Protein AF-A0A2E5JJB8-F1 (afdb_monomer)

Mean predicted aligned error: 10.21 Å

Nearest PDB structures (foldseek):
  5zhu-assembly3_C  TM=3.243E-01  e=7.284E-03  Homo sapiens

Radius of gyration: 22.52 Å; Cα contacts (8 Å, |Δi|>4): 404; chains: 1; bounding box: 62×74×51 Å

Sequence (193 aa):
MKTTLIALLFSLPLFASEHSTIVKVFDGTLAKCKTAQDVIDTQLGVYRAKIVSTSVTKETVKFALKLEMLKCKRSFTGYAFVAQNSFENFTISGRDGSETKASVKEVSLKGYVDGQYKLLVNEKLRKSATQLVTFSVKKSDLLGSTPADTVRVGENRVMALDIWLSKRMRLVNTANNYDDVSNVNYGAFRIRI

Foldseek 3Di:
DDDDDDPPPPPDPPPPPPPVQQKFWLVQDGQDQFDPVSQVSQVLWIKGKDWPDWDDDPWKIKTKIKMATWGWDQDPVGIDTDQDFNQDWDWDADPVRFIKTKGWDWKWKWKAAPQDPDIFGTGTDDRGRIDIDMDMGTPVRQQHPDPVSQDDPDPDTKGKMKMWMKTWIWIDTPVVRDTDTDIRIGRIDIDID

Solvent-accessible surface area (backbone atoms only — not comparable to full-atom values): 11108 Å² total; per-residue (Å²): 137,87,83,80,83,81,80,82,78,76,78,72,79,79,75,70,78,75,76,74,77,71,28,31,25,50,85,47,48,78,56,68,40,78,50,75,64,29,35,61,78,22,67,89,34,32,39,33,77,41,82,73,47,74,48,79,57,99,58,36,37,36,40,32,34,41,38,35,26,26,27,32,40,81,54,98,91,46,45,39,74,40,81,30,52,68,50,63,62,51,72,48,76,45,97,87,70,47,58,33,42,38,40,52,76,45,41,30,44,33,25,31,28,75,100,43,99,52,81,67,40,78,45,77,57,69,91,38,28,64,48,79,48,72,53,66,41,50,48,73,68,35,50,48,96,47,81,84,60,48,53,62,66,80,92,44,72,43,28,45,39,38,31,27,45,36,34,35,30,38,40,37,21,80,92,75,77,42,77,50,78,50,76,50,61,34,25,60,48,78,46,77,88

Secondary structure (DSSP, 8-state):
-----------------------B-TTSSBP--SSHHHHHHTTT-EEEEEEEEEEE-SSEEEEEEEEEEEEEEEETTEEEEEE--TT--EEEEPTTS-EEEEEEEEEEEEEEETTEEEEEEEEEPPS-SEEEEEEEEEHHHHS-SSTTT--EETTEEPPEEEEEEEEEEEEEETTTTEEEEEEEEPPPEEEE-

pLDDT: mean 80.36, std 17.62, range [36.44, 96.44]

Structure (mmCIF, N/CA/C/O backbone):
data_AF-A0A2E5JJB8-F1
#
_entry.id   AF-A0A2E5JJB8-F1
#
loop_
_atom_site.group_PDB
_atom_site.id
_atom_site.type_symbol
_atom_site.label_atom_id
_atom_site.label_alt_id
_atom_site.label_comp_id
_atom_site.label_asym_id
_atom_site.label_entity_id
_atom_site.label_seq_id
_atom_site.pdbx_PDB_ins_code
_atom_site.Cartn_x
_atom_site.Cartn_y
_atom_site.Cartn_z
_atom_site.occupancy
_atom_site.B_iso_or_equiv
_atom_site.auth_seq_id
_atom_site.auth_comp_id
_atom_site.auth_asym_id
_atom_site.auth_atom_id
_atom_site.pdbx_PDB_model_num
ATOM 1 N N . MET A 1 1 ? -40.642 -59.508 -13.797 1.00 41.69 1 MET A N 1
ATOM 2 C CA . MET A 1 1 ? -40.482 -58.133 -14.323 1.00 41.69 1 MET A CA 1
ATOM 3 C C . MET A 1 1 ? -39.446 -57.430 -13.460 1.00 41.69 1 MET A C 1
ATOM 5 O O . MET A 1 1 ? -39.628 -57.388 -12.253 1.00 41.69 1 MET A O 1
ATOM 9 N N . LYS A 1 2 ? -38.312 -57.025 -14.045 1.00 38.06 2 LYS A N 1
ATOM 10 C CA . LYS A 1 2 ? -37.183 -56.395 -13.341 1.00 38.06 2 LYS A CA 1
ATOM 11 C C . LYS A 1 2 ? -37.394 -54.880 -13.333 1.00 38.06 2 LYS A C 1
ATOM 13 O O . LYS A 1 2 ? -37.433 -54.277 -14.400 1.00 38.06 2 LYS A O 1
ATOM 18 N N . THR A 1 3 ? -37.552 -54.287 -12.157 1.00 46.41 3 THR A N 1
ATOM 19 C CA . THR A 1 3 ? -37.636 -52.835 -11.966 1.00 46.41 3 THR A CA 1
ATOM 20 C C . THR A 1 3 ? -36.221 -52.275 -11.858 1.00 46.41 3 THR A C 1
ATOM 22 O O . THR A 1 3 ? -35.528 -52.486 -10.866 1.00 46.41 3 THR A O 1
ATOM 25 N N . THR A 1 4 ? -35.766 -51.611 -12.916 1.00 50.44 4 THR A N 1
ATOM 26 C CA . THR A 1 4 ? -34.457 -50.956 -12.982 1.00 50.44 4 THR A CA 1
ATOM 27 C C . THR A 1 4 ? -34.513 -49.642 -12.203 1.00 50.44 4 THR A C 1
ATOM 29 O O . THR A 1 4 ? -35.253 -48.730 -12.564 1.00 50.44 4 THR A O 1
ATOM 32 N N . LEU A 1 5 ? -33.741 -49.554 -11.120 1.00 50.31 5 LEU A N 1
ATOM 33 C CA . LEU A 1 5 ? -33.578 -48.353 -10.306 1.00 50.31 5 LEU A CA 1
ATOM 34 C C . LEU A 1 5 ? -32.619 -47.391 -11.034 1.00 50.31 5 LEU A C 1
ATOM 36 O O . LEU A 1 5 ? -31.416 -47.635 -11.091 1.00 50.31 5 LEU A O 1
ATOM 40 N N . ILE A 1 6 ? -33.148 -46.320 -11.629 1.00 53.53 6 ILE A N 1
ATOM 41 C CA . ILE A 1 6 ? -32.342 -45.251 -12.234 1.00 53.53 6 ILE A CA 1
ATOM 42 C C . ILE A 1 6 ? -31.904 -44.310 -11.108 1.00 53.53 6 ILE A C 1
ATOM 44 O O . ILE A 1 6 ? -32.686 -43.499 -10.616 1.00 53.53 6 ILE A O 1
ATOM 48 N N . ALA A 1 7 ? -30.647 -44.431 -10.688 1.00 50.44 7 ALA A N 1
ATOM 49 C CA . ALA A 1 7 ? -30.001 -43.459 -9.820 1.00 50.44 7 ALA A CA 1
ATOM 50 C C . ALA A 1 7 ? -29.663 -42.201 -10.640 1.00 50.44 7 ALA A C 1
ATOM 52 O O . ALA A 1 7 ? -28.695 -42.187 -11.401 1.00 50.44 7 ALA A O 1
ATOM 53 N N . LEU A 1 8 ? -30.469 -41.143 -10.496 1.00 45.66 8 LEU A N 1
ATOM 54 C CA . LEU A 1 8 ? -30.103 -39.800 -10.946 1.00 45.66 8 LEU A CA 1
ATOM 55 C C . LEU A 1 8 ? -28.951 -39.284 -10.069 1.00 45.66 8 LEU A C 1
ATOM 57 O O . LEU A 1 8 ? -29.159 -38.732 -8.989 1.00 45.66 8 LEU A O 1
ATOM 61 N N . LEU A 1 9 ? -27.723 -39.462 -10.551 1.00 45.28 9 LEU A N 1
ATOM 62 C CA . LEU A 1 9 ? -26.554 -38.711 -10.104 1.00 45.28 9 LEU A CA 1
ATOM 63 C C . LEU A 1 9 ? -26.728 -37.252 -10.543 1.00 45.28 9 LEU A C 1
ATOM 65 O O . LEU A 1 9 ? -26.303 -36.852 -11.624 1.00 45.28 9 LEU A O 1
ATOM 69 N N . PHE A 1 10 ? -27.375 -36.452 -9.696 1.00 47.81 10 PHE A N 1
ATOM 70 C CA . PHE A 1 10 ? -27.273 -35.000 -9.770 1.00 47.81 10 PHE A CA 1
ATOM 71 C C . PHE A 1 10 ? -25.823 -34.617 -9.463 1.00 47.81 10 PHE A C 1
ATOM 73 O O . PHE A 1 10 ? -25.398 -34.558 -8.309 1.00 47.81 10 PHE A O 1
ATOM 80 N N . SER A 1 11 ? -25.050 -34.375 -10.519 1.00 42.22 11 SER A N 1
ATOM 81 C CA . SER A 1 11 ? -23.772 -33.682 -10.448 1.00 42.22 11 SER A CA 1
ATOM 82 C C . SER A 1 11 ? -24.026 -32.268 -9.931 1.00 42.22 11 SER A C 1
ATOM 84 O O . SER A 1 11 ? -24.384 -31.371 -10.695 1.00 42.22 11 SER A O 1
ATOM 86 N N . LEU A 1 12 ? -23.882 -32.073 -8.621 1.00 42.34 12 LEU A N 1
ATOM 87 C CA . LEU A 1 12 ? -23.770 -30.741 -8.042 1.00 42.34 12 LEU A CA 1
ATOM 88 C C . LEU A 1 12 ? -22.554 -30.066 -8.692 1.00 42.34 12 LEU A C 1
ATOM 90 O O . LEU A 1 12 ? -21.445 -30.598 -8.567 1.00 42.34 12 LEU A O 1
ATOM 94 N N . PRO A 1 13 ? -22.703 -28.917 -9.376 1.00 44.25 13 PRO A N 1
ATOM 95 C CA . PRO A 1 13 ? -21.545 -28.100 -9.663 1.00 44.25 13 PRO A CA 1
ATOM 96 C C . PRO A 1 13 ? -20.987 -27.660 -8.310 1.00 44.25 13 PRO A C 1
ATOM 98 O O . PRO A 1 13 ? -21.618 -26.912 -7.562 1.00 44.25 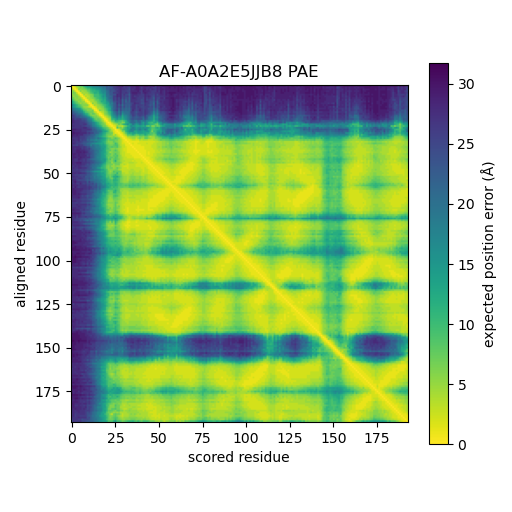13 PRO A O 1
ATOM 101 N N . LEU A 1 14 ? -19.802 -28.175 -7.984 1.00 42.53 14 LEU A N 1
ATOM 102 C CA . LEU A 1 14 ? -18.907 -27.574 -7.012 1.00 42.53 14 LEU A CA 1
ATOM 103 C C . LEU A 1 14 ? -18.666 -26.139 -7.484 1.00 42.53 14 LEU A C 1
ATOM 105 O O . LEU A 1 14 ? -17.762 -25.878 -8.276 1.00 42.53 14 LEU A O 1
ATOM 109 N N . PHE A 1 15 ? -19.487 -25.202 -7.016 1.00 40.34 15 PHE A N 1
ATOM 110 C CA . PHE A 1 15 ? -19.097 -23.807 -6.964 1.00 40.34 15 PHE A CA 1
ATOM 111 C C . PHE A 1 15 ? -17.941 -23.756 -5.973 1.00 40.34 15 PHE A C 1
ATOM 113 O O . PHE A 1 15 ? -18.126 -23.592 -4.767 1.00 40.34 15 PHE A O 1
ATOM 120 N N . ALA A 1 16 ? -16.734 -23.988 -6.489 1.00 37.44 16 ALA A N 1
ATOM 121 C CA . ALA A 1 16 ? -15.525 -23.560 -5.833 1.00 37.44 16 ALA A CA 1
ATOM 122 C C . ALA A 1 16 ? -15.756 -22.086 -5.516 1.00 37.44 16 ALA A C 1
ATOM 124 O O . ALA A 1 16 ? -15.882 -21.260 -6.418 1.00 37.44 16 ALA A O 1
ATOM 125 N N . SER A 1 17 ? -15.916 -21.791 -4.229 1.00 36.44 17 SER A N 1
ATOM 126 C CA . SER A 1 17 ? -15.855 -20.439 -3.711 1.00 36.44 17 SER A CA 1
ATOM 127 C C . SER A 1 17 ? -14.514 -19.887 -4.171 1.00 36.44 17 SER A C 1
ATOM 129 O O . SER A 1 17 ? -13.486 -20.146 -3.539 1.00 36.44 17 SER A O 1
ATOM 131 N N . GLU A 1 18 ? -14.506 -19.171 -5.296 1.00 39.47 18 GLU A N 1
ATOM 132 C CA . GLU A 1 18 ? -13.431 -18.265 -5.646 1.00 39.47 18 GLU A CA 1
ATOM 133 C C . GLU A 1 18 ? -13.394 -17.254 -4.505 1.00 39.47 18 GLU A C 1
ATOM 135 O O . GLU A 1 18 ? -14.062 -16.221 -4.511 1.00 39.47 18 GLU A O 1
ATOM 140 N N . HIS A 1 19 ? -12.616 -17.579 -3.473 1.00 37.16 19 HIS A N 1
ATOM 141 C CA . HIS A 1 19 ? -12.010 -16.596 -2.608 1.00 37.16 19 HIS A CA 1
ATOM 142 C C . HIS A 1 19 ? -11.188 -15.722 -3.543 1.00 37.16 19 HIS A C 1
ATOM 144 O O . HIS A 1 19 ? -10.001 -15.973 -3.746 1.00 37.16 19 HIS A O 1
ATOM 150 N N . SER A 1 20 ? -11.835 -14.740 -4.175 1.00 39.50 20 SER A N 1
ATOM 151 C CA . SER A 1 20 ? -11.166 -13.747 -4.984 1.00 39.50 20 SER A CA 1
ATOM 152 C C . SER A 1 20 ? -10.201 -13.072 -4.024 1.00 39.50 20 SER A C 1
ATOM 154 O O . SER A 1 20 ? -10.588 -12.279 -3.163 1.00 39.50 20 SER A O 1
ATOM 156 N N . THR A 1 21 ? -8.945 -13.492 -4.072 1.00 49.66 21 THR A N 1
ATOM 157 C CA . THR A 1 21 ? -7.851 -12.895 -3.331 1.00 49.66 21 THR A CA 1
ATOM 158 C C . THR A 1 21 ? -7.659 -11.511 -3.919 1.00 49.66 21 THR A C 1
ATOM 160 O O . THR A 1 21 ? -6.865 -11.338 -4.837 1.00 49.66 21 THR A O 1
ATOM 163 N N . ILE A 1 22 ? -8.451 -10.551 -3.442 1.00 56.19 22 ILE A N 1
ATOM 164 C CA . ILE A 1 22 ? -8.411 -9.147 -3.835 1.00 56.19 22 ILE A CA 1
ATOM 165 C C . ILE A 1 22 ? -6.985 -8.655 -3.575 1.00 56.19 22 ILE A C 1
ATOM 167 O O . ILE A 1 22 ? -6.549 -8.519 -2.431 1.00 56.19 22 ILE A O 1
ATOM 171 N N . VAL A 1 23 ? -6.242 -8.438 -4.653 1.00 58.94 23 VAL A N 1
ATOM 172 C CA . VAL A 1 23 ? -4.955 -7.746 -4.657 1.00 58.94 23 VAL A CA 1
ATOM 173 C C . VAL A 1 23 ? -5.247 -6.370 -5.238 1.00 58.94 23 VAL A C 1
ATOM 175 O O . VAL A 1 23 ? -5.879 -6.292 -6.289 1.00 58.94 23 VAL A O 1
ATOM 178 N N . LYS A 1 24 ? -4.858 -5.290 -4.557 1.00 62.47 24 LYS A N 1
ATOM 179 C CA . LYS A 1 24 ? -5.075 -3.927 -5.062 1.00 62.47 24 LYS A CA 1
ATOM 180 C C . LYS A 1 24 ? -3.794 -3.365 -5.665 1.00 62.47 24 LYS A C 1
ATOM 182 O O . LYS A 1 24 ? -2.705 -3.554 -5.113 1.00 62.47 24 LYS A O 1
ATOM 187 N N . VAL A 1 25 ? -3.942 -2.687 -6.800 1.00 58.47 25 VAL A N 1
ATOM 188 C CA . VAL A 1 25 ? -2.891 -1.881 -7.439 1.00 58.47 25 VAL A CA 1
ATOM 189 C C . VAL A 1 25 ? -2.795 -0.496 -6.795 1.00 58.47 25 VAL A C 1
ATOM 191 O O . VAL A 1 25 ? -3.572 -0.125 -5.909 1.00 58.47 25 VAL A O 1
ATOM 194 N N . PHE A 1 26 ? -1.791 0.260 -7.236 1.00 49.81 26 PHE A N 1
ATOM 195 C CA . PHE A 1 26 ? -1.523 1.629 -6.821 1.00 49.81 26 PHE A CA 1
ATOM 196 C C . PHE A 1 26 ? -2.754 2.560 -6.917 1.00 49.81 26 PHE A C 1
ATOM 198 O O . PHE A 1 26 ? -2.937 3.409 -6.057 1.00 49.81 26 PHE A O 1
ATOM 205 N N . ASP A 1 27 ? -3.642 2.353 -7.890 1.00 45.91 27 ASP A N 1
ATOM 206 C CA . ASP A 1 27 ? -4.784 3.235 -8.174 1.00 45.91 27 ASP A CA 1
ATOM 207 C C . ASP A 1 27 ? -6.100 2.880 -7.440 1.00 45.91 27 ASP A C 1
ATOM 209 O O . ASP A 1 27 ? -7.113 3.545 -7.644 1.00 45.91 27 ASP A O 1
ATOM 213 N N . GLY A 1 28 ? -6.130 1.842 -6.590 1.00 52.19 28 GLY A N 1
ATOM 214 C CA . GLY A 1 28 ? -7.375 1.406 -5.926 1.00 52.19 28 GLY A CA 1
ATOM 215 C C . GLY A 1 28 ? -8.107 0.252 -6.595 1.00 52.19 28 GLY A C 1
ATOM 216 O O . GLY A 1 28 ? -8.932 -0.389 -5.930 1.00 52.19 28 GLY A O 1
ATOM 217 N N . THR A 1 29 ? -7.792 -0.051 -7.854 1.00 64.06 29 THR A N 1
ATOM 218 C CA . THR A 1 29 ? -8.452 -1.102 -8.631 1.00 64.06 29 THR A CA 1
ATOM 219 C C . THR A 1 29 ? -7.907 -2.497 -8.304 1.00 64.06 29 THR A C 1
ATOM 221 O O . THR A 1 29 ? -6.917 -2.671 -7.582 1.00 64.06 29 THR A O 1
ATOM 224 N N . LEU A 1 30 ? -8.612 -3.529 -8.774 1.00 76.00 30 LEU A N 1
ATOM 225 C CA . LEU A 1 30 ? -8.183 -4.917 -8.626 1.00 76.00 30 LEU A CA 1
ATOM 226 C C . LEU A 1 30 ? -7.011 -5.200 -9.567 1.00 76.00 30 LEU A C 1
ATOM 228 O O . LEU A 1 30 ? -7.148 -5.112 -10.786 1.00 76.00 30 LEU A O 1
ATOM 232 N N . ALA A 1 31 ? -5.882 -5.608 -8.996 1.00 77.38 31 ALA A N 1
ATOM 233 C CA . ALA A 1 31 ? -4.710 -6.025 -9.741 1.00 77.38 31 ALA A CA 1
ATOM 234 C C . ALA A 1 31 ? -4.995 -7.323 -10.509 1.00 77.38 31 ALA A C 1
ATOM 236 O O . ALA A 1 31 ? -5.455 -8.315 -9.932 1.00 77.38 31 ALA A O 1
ATOM 237 N N . LYS A 1 32 ? -4.655 -7.344 -11.798 1.00 85.88 32 LYS A N 1
ATOM 238 C CA . LYS A 1 32 ? -4.615 -8.557 -12.623 1.00 85.88 32 LYS A CA 1
ATOM 239 C C . LYS A 1 32 ? -3.160 -8.942 -12.886 1.00 85.88 32 LYS A C 1
ATOM 241 O O . LYS A 1 32 ? -2.252 -8.135 -12.734 1.00 85.88 32 LYS A O 1
ATOM 246 N N . CYS A 1 33 ? -2.941 -10.207 -13.225 1.00 90.31 33 CYS A N 1
ATOM 247 C CA . CYS A 1 33 ? -1.643 -10.707 -13.665 1.00 90.31 33 CYS A CA 1
ATOM 248 C C . CYS A 1 33 ? -1.871 -11.822 -14.683 1.00 90.31 33 CYS A C 1
ATOM 250 O O . CYS A 1 33 ? -1.860 -13.004 -14.349 1.00 90.31 33 CYS A O 1
ATOM 252 N N . LYS A 1 34 ? -2.210 -11.424 -15.909 1.00 92.19 34 LYS A N 1
ATOM 253 C CA . LYS A 1 34 ? -2.596 -12.316 -17.010 1.00 92.19 34 LYS A CA 1
ATOM 254 C C . LYS A 1 34 ? -1.844 -12.021 -18.309 1.00 92.19 34 LYS A C 1
ATOM 256 O O . LYS A 1 34 ? -1.841 -12.865 -19.197 1.00 92.19 34 LYS A O 1
ATOM 261 N N . THR A 1 35 ? -1.235 -10.846 -18.435 1.00 92.19 35 THR A N 1
ATOM 262 C CA . THR A 1 35 ? -0.634 -10.341 -19.672 1.00 92.19 35 THR A CA 1
ATOM 263 C C . THR A 1 35 ? 0.754 -9.749 -19.428 1.00 92.19 35 THR A C 1
ATOM 265 O O . THR A 1 35 ? 1.139 -9.457 -18.297 1.00 92.19 35 THR A O 1
ATOM 268 N N . ALA A 1 36 ? 1.513 -9.529 -20.507 1.00 90.38 36 ALA A N 1
ATOM 269 C CA . ALA A 1 36 ? 2.781 -8.802 -20.436 1.00 90.38 36 ALA A CA 1
ATOM 270 C C . ALA A 1 36 ? 2.597 -7.358 -19.940 1.00 90.38 36 ALA A C 1
ATOM 272 O O . ALA A 1 36 ? 3.459 -6.855 -19.225 1.00 90.38 36 ALA A O 1
ATOM 273 N N . GLN A 1 37 ? 1.464 -6.730 -20.265 1.00 89.19 37 GLN A N 1
ATOM 274 C CA . GLN A 1 37 ? 1.144 -5.383 -19.801 1.00 89.19 37 GLN A CA 1
ATOM 275 C C . GLN A 1 37 ? 0.999 -5.343 -18.274 1.00 89.19 37 GLN A C 1
ATOM 277 O O . GLN A 1 37 ? 1.572 -4.466 -17.639 1.00 89.19 37 GLN A O 1
ATOM 282 N N . ASP A 1 38 ? 0.376 -6.359 -17.664 1.00 88.31 38 ASP A N 1
ATOM 283 C CA . ASP A 1 38 ? 0.252 -6.441 -16.200 1.00 88.31 38 ASP A CA 1
ATOM 284 C C . ASP A 1 38 ? 1.621 -6.506 -15.491 1.00 88.31 38 ASP A C 1
ATOM 286 O O . ASP A 1 38 ? 1.771 -6.048 -14.358 1.00 88.31 38 ASP A O 1
ATOM 290 N N . VAL A 1 39 ? 2.651 -7.068 -16.137 1.00 88.81 39 VAL A N 1
ATOM 291 C CA . VAL A 1 39 ? 4.025 -7.075 -15.599 1.00 88.81 39 VAL A CA 1
ATOM 292 C C . VAL A 1 39 ? 4.599 -5.658 -15.542 1.00 88.81 39 VAL A C 1
ATOM 294 O O . VAL A 1 39 ? 5.310 -5.330 -14.594 1.00 88.81 39 VAL A O 1
ATOM 297 N N . ILE A 1 40 ? 4.277 -4.821 -16.530 1.00 86.00 40 ILE A N 1
ATOM 298 C CA . ILE A 1 40 ? 4.711 -3.421 -16.601 1.00 86.00 40 ILE A CA 1
ATOM 299 C C . ILE A 1 40 ? 3.915 -2.579 -15.597 1.00 86.00 40 ILE A C 1
ATOM 301 O O . ILE A 1 40 ? 4.505 -1.896 -14.762 1.00 86.00 40 ILE A O 1
ATOM 305 N N . ASP A 1 41 ? 2.588 -2.698 -15.603 1.00 84.00 41 ASP A N 1
ATOM 306 C CA . ASP A 1 41 ? 1.692 -1.897 -14.757 1.00 84.00 41 ASP A CA 1
ATOM 307 C C . ASP A 1 41 ? 1.905 -2.162 -13.258 1.00 84.00 41 ASP A C 1
ATOM 309 O O . ASP A 1 41 ? 1.658 -1.303 -12.411 1.00 84.00 41 ASP A O 1
ATOM 313 N N . THR A 1 42 ? 2.413 -3.347 -12.911 1.00 85.06 42 THR A N 1
ATOM 314 C CA . THR A 1 42 ? 2.699 -3.743 -11.526 1.00 85.06 42 THR A CA 1
ATOM 315 C C . THR A 1 42 ? 4.181 -3.662 -11.152 1.00 85.06 42 THR A C 1
ATOM 317 O O . THR A 1 42 ? 4.578 -4.230 -10.135 1.00 85.06 42 THR A O 1
ATOM 320 N N . GLN A 1 43 ? 5.013 -2.933 -11.909 1.00 83.75 43 GLN A N 1
ATOM 321 C CA . GLN A 1 43 ? 6.443 -2.749 -11.593 1.00 83.75 43 GLN A CA 1
ATOM 322 C C . GLN A 1 43 ? 6.687 -2.131 -10.211 1.00 83.75 43 GLN A C 1
ATOM 324 O O . GLN A 1 43 ? 7.643 -2.497 -9.527 1.00 83.75 43 GLN A O 1
ATOM 329 N N . LEU A 1 44 ? 5.788 -1.250 -9.760 1.00 82.62 44 LEU A N 1
ATOM 330 C CA . LEU A 1 44 ? 5.823 -0.679 -8.407 1.00 82.62 44 LEU A CA 1
ATOM 331 C C . LEU A 1 44 ? 5.468 -1.708 -7.319 1.00 82.62 44 LEU A C 1
ATOM 333 O O . LEU A 1 44 ? 5.564 -1.427 -6.120 1.00 82.62 44 LEU A O 1
ATOM 337 N N . GLY A 1 45 ? 5.064 -2.907 -7.717 1.00 87.88 45 GLY A N 1
ATOM 338 C CA . GLY A 1 45 ? 4.426 -3.903 -6.884 1.00 87.88 45 GLY A CA 1
ATOM 339 C C . GLY A 1 45 ? 2.940 -3.614 -6.699 1.00 87.88 45 GLY A C 1
ATOM 340 O O . GLY A 1 45 ? 2.415 -2.557 -7.043 1.00 87.88 45 GLY A O 1
ATOM 341 N N . VAL A 1 46 ? 2.266 -4.582 -6.111 1.00 89.75 46 VAL A N 1
ATOM 342 C CA . VAL A 1 46 ? 0.881 -4.535 -5.648 1.00 89.75 46 VAL A CA 1
ATOM 343 C C . VAL A 1 46 ? 0.842 -5.141 -4.256 1.00 89.75 46 VAL A C 1
ATOM 345 O O . VAL A 1 46 ? 1.825 -5.741 -3.809 1.00 89.75 46 VAL A O 1
ATOM 348 N N . TYR A 1 47 ? -0.269 -4.990 -3.546 1.00 90.06 47 TYR A N 1
ATOM 349 C CA . TYR A 1 47 ? -0.350 -5.553 -2.208 1.00 90.06 47 TYR A CA 1
ATOM 350 C C . TYR A 1 47 ? -1.697 -6.181 -1.897 1.00 90.06 47 TYR A C 1
ATOM 352 O O . TYR A 1 47 ? -2.746 -5.845 -2.455 1.00 90.06 47 TYR A O 1
ATOM 360 N N . ARG A 1 48 ? -1.629 -7.131 -0.974 1.00 88.06 48 ARG A N 1
ATOM 361 C CA . ARG A 1 48 ? -2.757 -7.813 -0.368 1.00 88.06 48 ARG A CA 1
ATOM 362 C C . ARG A 1 48 ? -2.741 -7.518 1.124 1.00 88.06 48 ARG A C 1
ATOM 364 O O . ARG A 1 48 ? -1.703 -7.639 1.774 1.00 88.06 48 ARG A O 1
ATOM 371 N N . ALA A 1 49 ? -3.902 -7.171 1.660 1.00 88.19 49 ALA A N 1
ATOM 372 C CA . ALA A 1 49 ? -4.119 -7.021 3.088 1.00 88.19 49 ALA A CA 1
ATOM 373 C C . ALA A 1 49 ? -5.184 -8.021 3.541 1.00 88.19 49 ALA A C 1
ATOM 375 O O . ALA A 1 49 ? -6.251 -8.121 2.936 1.00 88.19 49 ALA A O 1
ATOM 376 N N . LYS A 1 50 ? -4.897 -8.772 4.604 1.00 86.69 50 LYS A N 1
ATOM 377 C CA . LYS A 1 50 ? -5.846 -9.687 5.241 1.00 86.69 50 LYS A CA 1
ATOM 378 C C . LYS A 1 50 ? -5.912 -9.387 6.730 1.00 86.69 50 LYS A C 1
ATOM 380 O O . LYS A 1 50 ? -4.886 -9.417 7.406 1.00 86.69 50 LYS A O 1
ATOM 385 N N . ILE A 1 51 ? -7.115 -9.148 7.243 1.00 87.44 51 ILE A N 1
ATOM 386 C CA . ILE A 1 51 ? -7.344 -9.072 8.687 1.00 87.44 51 ILE A CA 1
ATOM 387 C C . ILE A 1 51 ? -7.116 -10.468 9.267 1.00 87.44 51 ILE A C 1
ATOM 389 O O . ILE A 1 51 ? -7.737 -11.439 8.839 1.00 87.44 51 ILE A O 1
ATOM 393 N N . VAL A 1 52 ? -6.177 -10.566 10.201 1.00 89.56 52 VAL A N 1
ATOM 394 C CA . VAL A 1 52 ? -5.898 -11.781 10.971 1.00 89.56 52 VAL A CA 1
ATOM 395 C C . VAL A 1 52 ? -6.773 -11.799 12.212 1.00 89.56 52 VAL A C 1
ATOM 397 O O . VAL A 1 52 ? -7.384 -12.818 12.515 1.00 89.56 52 VAL A O 1
ATOM 400 N N . SER A 1 53 ? -6.857 -10.669 12.910 1.00 87.50 53 SER A N 1
ATOM 401 C CA . SER A 1 53 ? -7.737 -10.513 14.060 1.00 87.50 53 SER A CA 1
ATOM 402 C C . SER A 1 53 ? -8.125 -9.057 14.281 1.00 87.50 53 SER A C 1
ATOM 404 O O . SER A 1 53 ? -7.404 -8.127 13.904 1.00 87.50 53 SER A O 1
ATOM 406 N N . THR A 1 54 ? -9.269 -8.895 14.938 1.00 88.88 54 THR A N 1
ATOM 407 C CA . THR A 1 54 ? -9.761 -7.630 15.474 1.00 88.88 54 THR A CA 1
ATOM 408 C C . THR A 1 54 ? -10.164 -7.878 16.921 1.00 88.88 54 THR A C 1
ATOM 410 O O . THR A 1 54 ? -10.842 -8.861 17.213 1.00 88.88 54 THR A O 1
ATOM 413 N N . SER A 1 55 ? -9.743 -7.010 17.835 1.00 90.94 55 SER A N 1
ATOM 414 C CA . SER A 1 55 ? -10.147 -7.060 19.241 1.00 90.94 55 SER A CA 1
ATOM 415 C C . SER A 1 55 ? -10.680 -5.700 19.661 1.00 90.94 55 SER A C 1
ATOM 417 O O . SER A 1 55 ? -10.038 -4.676 19.433 1.00 90.94 55 SER A O 1
ATOM 419 N N . VAL A 1 56 ? -11.867 -5.689 20.260 1.00 89.25 56 VAL A N 1
ATOM 420 C CA . VAL A 1 56 ? -12.543 -4.470 20.702 1.00 89.25 56 VAL A CA 1
ATOM 421 C C . VAL A 1 56 ? -12.521 -4.426 22.224 1.00 89.25 56 VAL A C 1
ATOM 423 O O . VAL A 1 56 ? -12.950 -5.360 22.893 1.00 89.25 56 VAL A O 1
ATOM 426 N N . THR A 1 57 ? -12.027 -3.319 22.766 1.00 90.75 57 THR A N 1
ATOM 427 C CA . THR A 1 57 ? -12.121 -2.972 24.189 1.00 90.75 57 THR A CA 1
ATOM 428 C C . THR A 1 57 ? -13.097 -1.807 24.366 1.00 90.75 57 THR A C 1
ATOM 430 O O . THR A 1 57 ? -13.660 -1.306 23.389 1.00 90.75 57 THR A O 1
ATOM 433 N N . LYS A 1 58 ? -13.296 -1.334 25.604 1.00 88.25 58 LYS A N 1
ATOM 434 C CA . LYS A 1 58 ? -14.171 -0.181 25.877 1.00 88.25 58 LYS A CA 1
ATOM 435 C C . LYS A 1 58 ? -13.763 1.068 25.080 1.00 88.25 58 LYS A C 1
ATOM 437 O O . LYS A 1 58 ? -14.633 1.780 24.587 1.00 88.25 58 LYS A O 1
ATOM 442 N N . GLU A 1 59 ? -12.460 1.302 24.922 1.00 92.06 59 GLU A N 1
ATOM 443 C CA . GLU A 1 59 ? -11.923 2.548 24.352 1.00 92.06 59 GLU A CA 1
ATOM 444 C C . GLU A 1 59 ? -11.209 2.370 23.012 1.00 92.06 59 GLU A C 1
ATOM 446 O O . GLU A 1 59 ? -11.123 3.317 22.231 1.00 92.06 59 GLU A O 1
ATOM 451 N N . THR A 1 60 ? -10.690 1.176 22.724 1.00 93.00 60 THR A N 1
ATOM 452 C CA . THR A 1 60 ? -9.821 0.946 21.562 1.00 93.00 60 THR A CA 1
ATOM 453 C C . THR A 1 60 ? -10.251 -0.260 20.748 1.00 93.00 60 THR A C 1
ATOM 455 O O . THR A 1 60 ? -10.750 -1.250 21.289 1.00 93.00 60 THR A O 1
ATOM 458 N N . VAL A 1 61 ? -9.998 -0.181 19.446 1.00 91.12 61 VAL A N 1
ATOM 459 C CA . VAL A 1 61 ? -10.057 -1.309 18.521 1.00 91.12 61 VAL A CA 1
ATOM 460 C C . VAL A 1 61 ? -8.629 -1.631 18.096 1.00 91.12 61 VAL A C 1
ATOM 462 O O . VAL A 1 61 ? -7.911 -0.763 17.595 1.00 91.12 61 VAL A O 1
ATOM 465 N N . LYS A 1 62 ? -8.202 -2.870 18.332 1.00 94.00 62 LYS A N 1
ATOM 466 C CA . LYS A 1 62 ? -6.894 -3.396 17.939 1.00 94.00 62 LYS A CA 1
ATOM 467 C C . LYS A 1 62 ? -7.045 -4.243 16.687 1.00 94.00 62 LYS A C 1
ATOM 469 O O . LYS A 1 62 ? -7.926 -5.100 16.633 1.00 94.00 62 LYS A O 1
ATOM 474 N N . PHE A 1 63 ? -6.147 -4.049 15.732 1.00 91.69 63 PHE A N 1
ATOM 475 C CA . PHE A 1 63 ? -6.098 -4.803 14.487 1.00 91.69 63 PHE A CA 1
ATOM 476 C C . PHE A 1 63 ? -4.780 -5.549 14.372 1.00 91.69 63 PHE A C 1
ATOM 478 O O . PHE A 1 63 ? -3.726 -5.018 14.724 1.00 91.69 63 PHE A O 1
ATOM 485 N N . ALA A 1 64 ? -4.841 -6.752 13.813 1.00 93.38 64 ALA A N 1
ATOM 486 C CA . ALA A 1 64 ? -3.689 -7.462 13.289 1.00 93.38 64 ALA A CA 1
ATOM 487 C C . ALA A 1 64 ? -3.924 -7.733 11.801 1.00 93.38 64 ALA A C 1
ATOM 489 O O . ALA A 1 64 ? -4.855 -8.449 11.429 1.00 93.38 64 ALA A O 1
ATOM 490 N N . LEU A 1 65 ? -3.090 -7.154 10.941 1.00 92.06 65 LEU A N 1
ATOM 491 C CA . LEU A 1 65 ? -3.172 -7.280 9.492 1.00 92.06 65 LEU A CA 1
ATOM 492 C C . LEU A 1 65 ? -1.970 -8.037 8.952 1.00 92.06 65 LEU A C 1
ATOM 494 O O . LEU A 1 65 ? -0.826 -7.644 9.167 1.00 92.06 65 LEU A O 1
ATOM 498 N N . LYS A 1 66 ? -2.221 -9.091 8.181 1.00 92.06 66 LYS A N 1
ATOM 499 C CA . LYS A 1 66 ? -1.204 -9.699 7.331 1.00 92.06 66 LYS A CA 1
ATOM 500 C C . LYS A 1 66 ? -1.140 -8.913 6.028 1.00 92.06 66 LYS A C 1
ATOM 502 O O . LYS A 1 66 ? -2.110 -8.891 5.270 1.00 92.06 66 LYS A O 1
ATOM 507 N N . LEU A 1 67 ? 0.003 -8.291 5.779 1.00 93.12 67 LEU A N 1
ATOM 508 C CA . LEU A 1 67 ? 0.323 -7.604 4.537 1.00 93.12 67 LEU A CA 1
ATOM 509 C C . LEU A 1 67 ? 1.261 -8.464 3.698 1.00 93.12 67 LEU A C 1
ATOM 511 O O . LEU A 1 67 ? 2.229 -9.025 4.214 1.00 93.12 67 LEU A O 1
ATOM 515 N N . GLU A 1 68 ? 0.985 -8.534 2.404 1.00 92.62 68 GLU A N 1
ATOM 516 C CA . GLU A 1 68 ? 1.791 -9.247 1.421 1.00 92.62 68 GLU A CA 1
ATOM 517 C C . GLU A 1 68 ? 2.013 -8.345 0.203 1.00 92.62 68 GLU A C 1
ATOM 519 O O . GLU A 1 68 ? 1.058 -7.898 -0.432 1.00 92.62 68 GLU A O 1
ATOM 524 N N . MET A 1 69 ? 3.277 -8.062 -0.100 1.00 92.31 69 MET A N 1
ATOM 525 C CA . MET A 1 69 ? 3.718 -7.347 -1.290 1.00 92.31 69 MET A CA 1
ATOM 526 C C . MET A 1 69 ? 4.009 -8.340 -2.404 1.00 92.31 69 MET A C 1
ATOM 528 O O . MET A 1 69 ? 4.730 -9.323 -2.216 1.00 92.31 69 MET A O 1
ATOM 532 N N . LEU A 1 70 ? 3.465 -8.054 -3.576 1.00 92.19 70 LEU A N 1
ATOM 533 C CA . LEU A 1 70 ? 3.499 -8.929 -4.733 1.00 92.19 70 LEU A CA 1
ATOM 534 C C . LEU A 1 70 ? 3.938 -8.139 -5.970 1.00 92.19 70 LEU A C 1
ATOM 536 O O . LEU A 1 70 ? 3.761 -6.926 -6.029 1.00 92.19 70 LEU A O 1
ATOM 540 N N . LYS A 1 71 ? 4.431 -8.833 -6.993 1.00 91.25 71 LYS A N 1
ATOM 541 C CA . LYS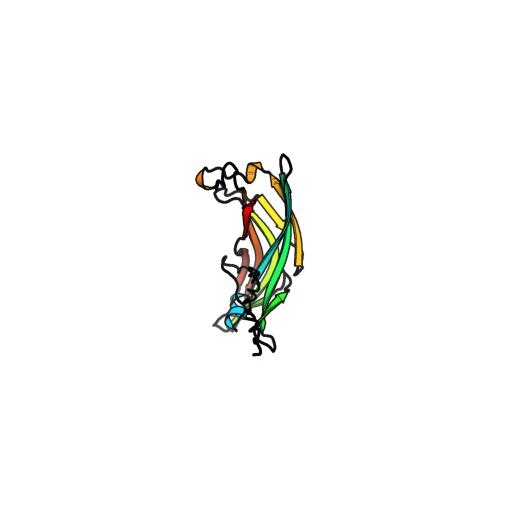 A 1 71 ? 4.525 -8.315 -8.366 1.00 91.25 71 LYS A CA 1
ATOM 542 C C . LYS A 1 71 ? 4.069 -9.348 -9.368 1.00 91.25 71 LYS A C 1
ATOM 544 O O . LYS A 1 71 ? 4.220 -10.546 -9.119 1.00 91.25 71 LYS A O 1
ATOM 549 N N . CYS A 1 72 ? 3.540 -8.897 -10.499 1.00 91.94 72 CYS A N 1
ATOM 550 C CA . CYS A 1 72 ? 3.269 -9.800 -11.600 1.00 91.94 72 CYS A CA 1
ATOM 551 C C . CYS A 1 72 ? 4.590 -10.224 -12.254 1.00 91.94 72 CYS A C 1
ATOM 553 O O . CYS A 1 72 ? 5.454 -9.397 -12.548 1.00 91.94 72 CYS A O 1
ATOM 555 N N . LYS A 1 73 ? 4.763 -11.526 -12.473 1.00 93.19 73 LYS A N 1
ATOM 556 C CA . LYS A 1 73 ? 5.870 -12.086 -13.249 1.00 93.19 73 LYS A CA 1
ATOM 557 C C . LYS A 1 73 ? 5.343 -13.066 -14.283 1.00 93.19 73 LYS A C 1
ATOM 559 O O . LYS A 1 73 ? 4.404 -13.814 -14.019 1.00 93.19 73 LYS A O 1
ATOM 564 N N . ARG A 1 74 ? 6.019 -13.109 -15.431 1.00 93.06 74 ARG A N 1
ATOM 565 C CA . ARG A 1 74 ? 5.881 -14.204 -16.391 1.00 93.06 74 ARG A CA 1
ATOM 566 C C . ARG A 1 74 ? 6.548 -15.463 -15.827 1.00 93.06 74 ARG A C 1
ATOM 568 O O . ARG A 1 74 ? 7.671 -15.397 -15.329 1.00 93.06 74 ARG A O 1
ATOM 575 N N . SER A 1 75 ? 5.858 -16.590 -15.917 1.00 88.38 75 SER A N 1
ATOM 576 C CA . SER A 1 75 ? 6.357 -17.936 -15.638 1.00 88.38 75 SER A CA 1
ATOM 577 C C . SER A 1 75 ? 6.306 -18.787 -16.914 1.00 88.38 75 SER A C 1
ATOM 579 O O . SER A 1 75 ? 5.823 -18.341 -17.956 1.00 88.38 75 SER A O 1
ATOM 581 N N . PHE A 1 76 ? 6.778 -20.033 -16.835 1.00 85.62 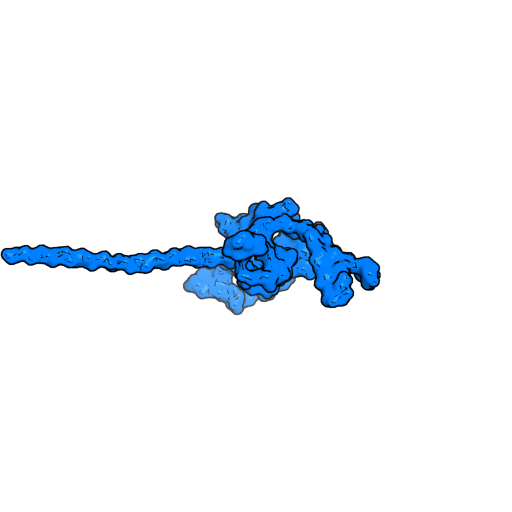76 PHE A N 1
ATOM 582 C CA . PHE A 1 76 ? 6.650 -21.000 -17.933 1.00 85.62 76 PHE A CA 1
ATOM 583 C C . PHE A 1 76 ? 5.191 -21.311 -18.294 1.00 85.62 76 PHE A C 1
ATOM 585 O O . PHE A 1 76 ? 4.896 -21.614 -19.443 1.00 85.62 76 PHE A O 1
ATOM 592 N N . THR A 1 77 ? 4.279 -21.215 -17.324 1.00 88.00 77 THR A N 1
ATOM 593 C CA . THR A 1 77 ? 2.861 -21.573 -17.472 1.00 88.00 77 THR A CA 1
ATOM 594 C C . THR A 1 77 ? 1.940 -20.367 -17.668 1.00 88.00 77 THR A C 1
ATOM 596 O O . THR A 1 77 ? 0.729 -20.542 -17.767 1.00 88.00 77 THR A O 1
ATOM 599 N N . GLY A 1 78 ? 2.480 -19.145 -17.728 1.00 92.25 78 GLY A N 1
ATOM 600 C CA . GLY A 1 78 ? 1.696 -17.927 -17.931 1.00 92.25 78 GLY A CA 1
ATOM 601 C C . GLY A 1 78 ? 2.199 -16.758 -17.092 1.00 92.25 78 GLY A C 1
ATOM 602 O O . GLY A 1 78 ? 3.369 -16.389 -17.164 1.00 92.25 78 GLY A O 1
ATOM 603 N N . TYR A 1 79 ? 1.303 -16.154 -16.316 1.00 92.44 79 TYR A N 1
ATOM 604 C CA . TYR A 1 79 ? 1.585 -14.995 -15.472 1.00 92.44 79 TYR A CA 1
ATOM 605 C C . TYR A 1 79 ? 1.069 -15.257 -14.061 1.00 92.44 79 TYR A C 1
ATOM 607 O O . TYR A 1 79 ? -0.015 -15.810 -13.883 1.00 92.44 79 TYR A O 1
ATOM 615 N N . ALA A 1 80 ? 1.858 -14.888 -13.055 1.00 91.06 80 ALA A N 1
ATOM 616 C CA . ALA A 1 80 ? 1.490 -15.074 -11.660 1.00 91.06 80 ALA A CA 1
ATOM 617 C C . ALA A 1 80 ? 2.020 -13.946 -10.776 1.00 91.06 80 ALA A C 1
ATOM 619 O O . ALA A 1 80 ? 3.107 -13.402 -10.998 1.00 91.06 80 ALA A O 1
ATOM 620 N N . PHE A 1 81 ? 1.256 -13.629 -9.732 1.00 91.94 81 PHE A N 1
ATOM 621 C CA . PHE A 1 81 ? 1.757 -12.801 -8.648 1.00 91.94 81 PHE A CA 1
ATOM 622 C C . PHE A 1 81 ? 2.768 -13.589 -7.823 1.00 91.94 81 PHE A C 1
ATOM 624 O O . PHE A 1 81 ? 2.477 -14.687 -7.352 1.00 91.94 81 PHE A O 1
ATOM 631 N N . VAL A 1 82 ? 3.941 -13.003 -7.618 1.00 92.12 82 VAL A N 1
ATOM 632 C CA . VAL A 1 82 ? 4.984 -13.553 -6.752 1.00 92.12 82 VAL A CA 1
ATOM 633 C C . VAL A 1 82 ? 5.324 -12.564 -5.651 1.00 92.12 82 VAL A C 1
ATOM 635 O O . VAL A 1 82 ? 5.264 -11.353 -5.863 1.00 92.12 82 VAL A O 1
ATOM 638 N N . ALA A 1 83 ? 5.722 -13.083 -4.493 1.00 92.38 83 ALA A N 1
ATOM 639 C CA . ALA A 1 83 ? 6.192 -12.274 -3.379 1.00 92.38 83 ALA A CA 1
ATOM 640 C C . ALA A 1 83 ? 7.367 -11.372 -3.799 1.00 92.38 83 ALA A C 1
ATOM 642 O O . ALA A 1 83 ? 8.304 -11.813 -4.471 1.00 92.38 83 ALA A O 1
ATOM 643 N N . GLN A 1 84 ? 7.309 -10.105 -3.392 1.00 91.56 84 GLN A N 1
ATOM 644 C CA . GLN A 1 84 ? 8.333 -9.100 -3.671 1.00 91.56 84 GLN A CA 1
ATOM 645 C C . GLN A 1 84 ? 8.690 -8.341 -2.401 1.00 91.56 84 GLN A C 1
ATOM 647 O O . GLN A 1 84 ? 7.810 -8.012 -1.611 1.00 91.56 84 GLN A O 1
ATOM 652 N N . ASN A 1 85 ? 9.965 -8.000 -2.208 1.00 90.81 85 ASN A N 1
ATOM 653 C CA . ASN A 1 85 ? 10.329 -7.113 -1.110 1.00 90.81 85 ASN A CA 1
ATOM 654 C C . ASN A 1 85 ? 9.673 -5.731 -1.301 1.00 90.81 85 ASN A C 1
ATOM 656 O O . ASN A 1 85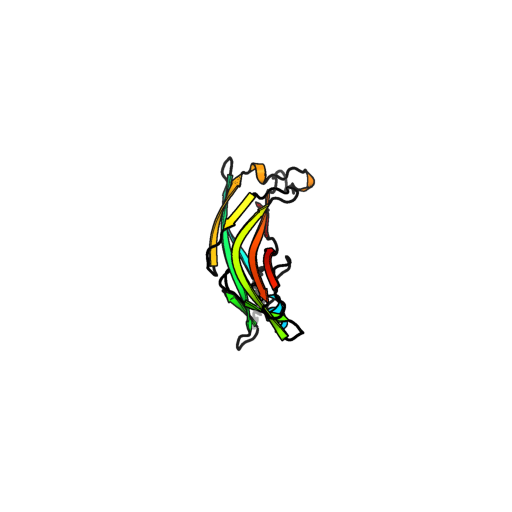 ? 9.752 -5.133 -2.372 1.00 90.81 85 ASN A O 1
ATOM 660 N N . SER A 1 86 ? 9.064 -5.201 -0.238 1.00 85.31 86 SER A N 1
ATOM 661 C CA . SER A 1 86 ? 8.460 -3.860 -0.204 1.00 85.31 86 SER A CA 1
ATOM 662 C C . SER A 1 86 ? 9.430 -2.739 -0.612 1.00 85.31 86 SER A C 1
ATOM 664 O O . SER A 1 86 ? 8.979 -1.716 -1.129 1.00 85.31 86 SER A O 1
ATOM 666 N N . PHE A 1 87 ? 10.737 -2.951 -0.422 1.00 91.44 87 PHE A N 1
ATOM 667 C CA . PHE A 1 87 ? 11.815 -1.991 -0.678 1.00 91.44 87 PHE A CA 1
ATOM 668 C C . PHE A 1 87 ? 12.653 -2.323 -1.920 1.00 91.44 87 PHE A C 1
ATOM 670 O O . PHE A 1 87 ? 13.770 -1.827 -2.056 1.00 91.44 87 PHE A O 1
ATOM 677 N N . GLU A 1 88 ? 12.171 -3.201 -2.799 1.00 89.62 88 GLU A N 1
ATOM 678 C CA . GLU A 1 88 ? 12.900 -3.530 -4.022 1.00 89.62 88 GLU A CA 1
ATOM 679 C C . GLU A 1 88 ? 13.041 -2.290 -4.917 1.00 89.62 88 GLU A C 1
ATOM 681 O O . GLU A 1 88 ? 12.064 -1.593 -5.198 1.00 89.62 88 GLU A O 1
ATOM 686 N N . ASN A 1 89 ? 14.276 -2.015 -5.338 1.00 88.75 89 ASN A N 1
ATOM 687 C CA . ASN A 1 89 ? 14.577 -0.965 -6.302 1.00 88.75 89 ASN A CA 1
ATOM 688 C C . ASN A 1 89 ? 14.227 -1.449 -7.710 1.00 88.75 89 ASN A C 1
ATOM 690 O O . ASN A 1 89 ? 14.298 -2.644 -7.997 1.00 88.75 89 ASN A O 1
ATOM 694 N N . PHE A 1 90 ? 13.911 -0.523 -8.604 1.00 87.19 90 PHE A N 1
ATOM 695 C CA . PHE A 1 90 ? 13.634 -0.845 -10.000 1.00 87.19 90 PHE A CA 1
ATOM 696 C C . PHE A 1 90 ? 14.059 0.304 -10.914 1.00 87.19 90 PHE A C 1
ATOM 698 O O . PHE A 1 90 ? 14.363 1.409 -10.458 1.00 87.19 90 PHE A O 1
ATOM 705 N N . THR A 1 91 ? 14.087 0.017 -12.208 1.00 89.19 91 THR A N 1
ATOM 706 C CA . THR A 1 91 ? 14.422 0.979 -13.255 1.00 89.19 91 THR A CA 1
ATOM 707 C C . THR A 1 91 ? 13.198 1.167 -14.135 1.00 89.19 91 THR A C 1
ATOM 709 O O . THR A 1 91 ? 12.593 0.185 -14.562 1.00 89.19 91 THR A O 1
ATOM 712 N N . ILE A 1 92 ? 12.827 2.421 -14.380 1.00 86.50 92 ILE A N 1
ATOM 713 C CA . ILE A 1 92 ? 11.796 2.795 -15.347 1.00 86.50 92 ILE A CA 1
ATOM 714 C C . ILE A 1 92 ? 12.513 3.269 -16.604 1.00 86.50 92 ILE A C 1
ATOM 716 O O . ILE A 1 92 ? 13.296 4.217 -16.538 1.00 86.50 92 ILE A O 1
ATOM 720 N N . SER A 1 93 ? 12.234 2.630 -17.733 1.00 86.06 93 SER A N 1
ATOM 721 C CA . SER A 1 93 ? 12.740 3.067 -19.033 1.00 86.06 93 SER A CA 1
ATOM 722 C C . SER A 1 93 ? 11.749 4.036 -19.678 1.00 86.06 93 SER A C 1
ATOM 724 O O . SER A 1 93 ? 10.567 3.719 -19.838 1.00 86.06 93 SER A O 1
ATOM 726 N N . GLY A 1 94 ? 12.227 5.225 -20.031 1.00 81.44 94 GLY A N 1
ATOM 727 C CA . GLY A 1 94 ? 11.508 6.202 -20.837 1.00 81.44 94 GLY A CA 1
ATOM 728 C C . GLY A 1 94 ? 11.426 5.773 -22.302 1.00 81.44 94 GLY A C 1
ATOM 729 O O . GLY A 1 94 ? 12.195 4.938 -22.779 1.00 81.44 94 GLY A O 1
ATOM 730 N N . ARG A 1 95 ? 10.483 6.363 -23.046 1.00 79.69 95 ARG A N 1
ATOM 731 C CA . ARG A 1 95 ? 10.346 6.117 -24.497 1.00 79.69 95 ARG A CA 1
ATOM 732 C C . ARG A 1 95 ? 11.543 6.626 -25.304 1.00 79.69 95 ARG A C 1
ATOM 734 O O . ARG A 1 95 ? 11.778 6.146 -26.403 1.00 79.69 95 ARG A O 1
ATOM 741 N N . ASP A 1 96 ? 12.275 7.585 -24.751 1.00 84.56 96 ASP A N 1
ATOM 742 C CA . ASP A 1 96 ? 13.515 8.158 -25.278 1.00 84.56 96 ASP A CA 1
ATOM 743 C C . ASP A 1 96 ? 14.758 7.300 -24.971 1.00 84.56 96 ASP A C 1
ATOM 745 O O . ASP A 1 96 ? 15.872 7.688 -25.308 1.00 84.56 96 ASP A O 1
ATOM 749 N N . GLY A 1 97 ? 14.583 6.143 -24.319 1.00 83.88 97 GLY A N 1
ATOM 750 C CA . GLY A 1 97 ? 15.680 5.281 -23.879 1.00 83.88 97 GLY A CA 1
ATOM 751 C C . GLY A 1 97 ? 16.365 5.755 -22.596 1.00 83.88 97 GLY A C 1
ATOM 752 O O . GLY A 1 97 ? 17.297 5.098 -22.136 1.00 83.88 97 GLY A O 1
ATOM 753 N N . SER A 1 98 ? 15.912 6.858 -21.989 1.00 89.75 98 SER A N 1
ATOM 754 C CA . SER A 1 98 ? 16.430 7.294 -20.694 1.00 89.75 98 SER A CA 1
ATOM 755 C C . SER A 1 98 ? 16.004 6.331 -19.583 1.00 89.75 98 SER A C 1
ATOM 757 O O . SER A 1 98 ? 14.932 5.726 -19.629 1.00 89.75 98 SER A O 1
ATOM 759 N N . GLU A 1 99 ? 16.844 6.175 -18.561 1.00 92.50 99 GLU A N 1
ATOM 760 C CA . GLU A 1 99 ? 16.551 5.312 -17.418 1.00 92.50 99 GLU A CA 1
ATOM 761 C C . GLU A 1 99 ? 16.413 6.131 -16.137 1.00 92.50 99 GLU A C 1
ATOM 763 O O . GLU A 1 99 ? 17.313 6.874 -15.741 1.00 92.50 99 GLU A O 1
ATOM 768 N N . THR A 1 100 ? 15.296 5.935 -15.444 1.00 92.00 100 THR A N 1
ATOM 769 C CA . THR A 1 100 ? 15.062 6.484 -14.110 1.00 92.00 100 THR A CA 1
ATOM 770 C C . THR A 1 100 ? 15.191 5.369 -13.083 1.00 92.00 100 THR A C 1
ATOM 772 O O . THR A 1 100 ? 14.394 4.429 -13.051 1.00 92.00 100 THR A O 1
ATOM 775 N N . LYS A 1 101 ? 16.189 5.476 -12.206 1.00 93.06 101 LYS A N 1
ATOM 776 C CA . LYS A 1 101 ? 16.395 4.558 -11.083 1.00 93.06 101 LYS A CA 1
ATOM 777 C C . LYS A 1 101 ? 15.505 4.970 -9.922 1.00 93.06 101 LYS A C 1
ATOM 779 O O . LYS A 1 101 ? 15.630 6.076 -9.400 1.00 93.06 101 LYS A O 1
ATOM 784 N N . ALA A 1 102 ? 14.653 4.059 -9.477 1.00 91.88 102 ALA A N 1
ATOM 785 C CA . ALA A 1 102 ? 13.768 4.255 -8.345 1.00 91.88 102 ALA A CA 1
ATOM 786 C C . ALA A 1 102 ? 14.275 3.473 -7.128 1.00 91.88 102 ALA A C 1
ATOM 788 O O . ALA A 1 102 ? 14.420 2.250 -7.162 1.00 91.88 102 ALA A O 1
ATOM 789 N N . SER A 1 103 ? 14.545 4.187 -6.035 1.00 93.94 103 SER A N 1
ATOM 790 C CA . SER A 1 103 ? 14.985 3.611 -4.763 1.00 93.94 103 SER A CA 1
ATOM 791 C C . SER A 1 103 ? 13.966 3.852 -3.660 1.00 93.94 103 SER A C 1
ATOM 793 O O . SER A 1 103 ? 13.659 5.002 -3.338 1.00 93.94 103 SER A O 1
ATOM 795 N N . VAL A 1 104 ? 13.485 2.787 -3.021 1.00 94.06 104 VAL A N 1
ATOM 796 C CA . VAL A 1 104 ? 12.506 2.902 -1.932 1.00 94.06 104 VAL A CA 1
ATOM 797 C C . VAL A 1 104 ? 13.213 3.300 -0.634 1.00 94.06 104 VAL A C 1
ATOM 799 O O . VAL A 1 104 ? 14.109 2.607 -0.155 1.00 94.06 104 VAL A O 1
ATOM 802 N N . LYS A 1 105 ? 12.817 4.439 -0.059 1.00 95.19 105 LYS A N 1
ATOM 803 C CA . LYS A 1 105 ? 13.373 4.981 1.190 1.00 95.19 105 LYS A CA 1
ATOM 804 C C . LYS A 1 105 ? 12.565 4.557 2.405 1.00 95.19 105 LYS A C 1
ATOM 806 O O . LYS A 1 105 ? 13.140 4.181 3.420 1.00 95.19 105 LYS A O 1
ATOM 811 N N . GLU A 1 106 ? 11.245 4.599 2.288 1.00 95.88 106 GLU A N 1
ATOM 812 C CA . GLU A 1 106 ? 10.324 4.232 3.358 1.00 95.88 106 GLU A CA 1
ATOM 813 C C . GLU A 1 106 ? 9.078 3.582 2.762 1.00 95.88 106 GLU A C 1
ATOM 815 O O . GLU A 1 106 ? 8.635 3.955 1.675 1.00 95.88 106 GLU A O 1
ATOM 820 N N . VAL A 1 107 ? 8.510 2.625 3.488 1.00 95.44 107 VAL A N 1
ATOM 821 C CA . VAL A 1 107 ? 7.197 2.055 3.199 1.00 95.44 107 VAL A CA 1
ATOM 822 C C . VAL A 1 107 ? 6.394 2.114 4.483 1.00 95.44 107 VAL A C 1
ATOM 824 O O . VAL A 1 107 ? 6.869 1.629 5.508 1.00 95.44 107 VAL A O 1
ATOM 827 N N . SER A 1 108 ? 5.198 2.687 4.426 1.00 96.31 108 SER A N 1
ATOM 828 C CA . SER A 1 108 ? 4.344 2.875 5.598 1.00 96.31 108 SER A CA 1
ATOM 829 C C . SER A 1 108 ? 2.912 2.451 5.291 1.00 96.31 108 SER A C 1
ATOM 831 O O . SER A 1 108 ? 2.389 2.755 4.217 1.00 96.31 108 SER A O 1
ATOM 833 N N . LEU A 1 109 ? 2.279 1.752 6.231 1.00 95.25 109 LEU A N 1
ATOM 834 C CA . LEU A 1 109 ? 0.839 1.531 6.248 1.00 95.25 109 LEU A CA 1
ATOM 835 C C . LEU A 1 109 ? 0.181 2.750 6.885 1.00 95.25 109 LEU A C 1
ATOM 837 O O . LEU A 1 109 ? 0.452 3.087 8.036 1.00 95.25 109 LEU A O 1
ATOM 841 N N . LYS A 1 110 ? -0.692 3.395 6.130 1.00 95.19 110 LYS A N 1
ATOM 842 C CA . LYS A 1 110 ? -1.456 4.558 6.554 1.00 95.19 110 LYS A CA 1
ATOM 843 C C . LYS A 1 110 ? -2.929 4.207 6.678 1.00 95.19 110 LYS A C 1
ATOM 845 O O . LYS A 1 110 ? -3.383 3.250 6.053 1.00 95.19 110 LYS A O 1
ATOM 850 N N . GLY A 1 111 ? -3.668 4.969 7.476 1.00 92.44 111 GLY A N 1
ATOM 851 C CA . GLY A 1 111 ? -5.107 4.775 7.607 1.00 92.44 111 GLY A CA 1
ATOM 852 C C . GLY A 1 111 ? -5.845 5.991 8.150 1.00 92.44 111 GLY A C 1
ATOM 853 O O . GLY A 1 111 ? -5.318 6.689 9.016 1.00 92.44 111 GLY A O 1
ATOM 854 N N . TYR A 1 112 ? -7.052 6.233 7.644 1.00 89.81 112 TYR A N 1
ATOM 855 C CA . TYR A 1 112 ? -7.977 7.284 8.084 1.00 89.81 112 TYR A CA 1
ATOM 856 C C . TYR A 1 112 ? -9.422 6.766 8.064 1.00 89.81 112 TYR A C 1
ATOM 858 O O . TYR A 1 112 ? -9.704 5.673 7.569 1.00 89.81 112 TYR A O 1
ATOM 866 N N . VAL A 1 113 ? -10.337 7.552 8.624 1.00 84.31 113 VAL A N 1
ATOM 867 C CA . VAL A 1 113 ? -11.785 7.303 8.570 1.00 84.31 113 VAL A CA 1
ATOM 868 C C . VAL A 1 113 ? -12.385 8.253 7.549 1.00 84.31 113 VAL A C 1
ATOM 870 O O . VAL A 1 113 ? -12.092 9.445 7.595 1.00 84.31 113 VAL A O 1
ATOM 873 N N . ASP A 1 114 ? -13.169 7.729 6.610 1.00 69.38 114 ASP A N 1
ATOM 874 C CA . ASP A 1 114 ? -13.810 8.535 5.567 1.00 69.38 114 ASP A CA 1
ATOM 875 C C . ASP A 1 114 ? -14.574 9.729 6.169 1.00 69.38 114 ASP A C 1
ATOM 877 O O . ASP A 1 114 ? -15.107 9.642 7.276 1.00 69.38 114 ASP A O 1
ATOM 881 N N . GLY A 1 115 ? -14.533 10.878 5.495 1.00 65.44 115 GLY A N 1
ATOM 882 C CA . GLY A 1 115 ? -15.061 12.141 6.030 1.00 65.44 115 GLY A CA 1
ATOM 883 C C . GLY A 1 115 ? -14.222 12.792 7.147 1.00 65.44 115 GLY A C 1
ATOM 884 O O . GLY A 1 115 ? -14.459 13.953 7.486 1.00 65.44 115 GLY A O 1
ATOM 885 N N . GLN A 1 116 ? -13.201 12.111 7.685 1.00 70.44 116 GLN A N 1
ATOM 886 C CA . GLN A 1 116 ? -12.226 12.669 8.626 1.00 70.44 116 GLN A CA 1
ATOM 887 C C . GLN A 1 116 ? -10.827 12.718 7.995 1.00 70.44 116 GLN A C 1
ATOM 889 O O . GLN A 1 116 ? -10.151 11.705 7.833 1.00 70.44 116 GLN A O 1
ATOM 894 N N . TYR A 1 117 ? -10.309 13.921 7.731 1.00 70.19 117 TYR A N 1
ATOM 895 C CA . TYR A 1 117 ? -8.943 14.137 7.215 1.00 70.19 117 TYR A CA 1
ATOM 896 C C . TYR A 1 117 ? -7.829 13.883 8.257 1.00 70.19 117 TYR A C 1
ATOM 898 O O . TYR A 1 117 ? -6.734 14.440 8.171 1.00 70.19 117 TYR A O 1
ATOM 906 N N . LYS A 1 118 ? -8.094 13.055 9.274 1.00 83.62 118 LYS A N 1
ATOM 907 C CA . LYS A 1 118 ? -7.167 12.733 10.362 1.00 83.62 118 LYS A CA 1
ATOM 908 C C . LYS A 1 118 ? -6.516 11.377 10.107 1.00 83.62 118 LYS A C 1
ATOM 910 O O . LYS A 1 118 ? -7.190 10.355 10.018 1.00 83.62 118 LYS A O 1
ATOM 915 N N . LEU A 1 119 ? -5.186 11.361 10.051 1.00 89.12 119 LEU A N 1
ATOM 916 C CA . LEU A 1 119 ? -4.411 10.126 9.966 1.00 89.12 119 LEU A CA 1
ATOM 917 C C . LEU A 1 119 ? -4.449 9.399 11.320 1.00 89.12 119 LEU A C 1
ATOM 919 O O . LEU A 1 119 ? -3.973 9.926 12.324 1.00 89.12 119 LEU A O 1
ATOM 923 N N . LEU A 1 120 ? -5.019 8.195 11.344 1.00 91.81 120 LEU A N 1
ATOM 924 C CA . LEU A 1 120 ? -5.151 7.356 12.540 1.00 91.81 120 LEU A CA 1
ATOM 925 C C . LEU A 1 120 ? -4.102 6.245 12.606 1.00 91.81 120 LEU A C 1
ATOM 927 O O . LEU A 1 120 ? -3.800 5.749 13.688 1.00 91.81 120 LEU A O 1
ATOM 931 N N . VAL A 1 121 ? -3.553 5.850 11.456 1.00 93.75 121 VAL A N 1
ATOM 932 C CA . VAL A 1 121 ? -2.533 4.802 11.345 1.00 93.75 121 VAL A CA 1
ATOM 933 C C . VAL A 1 121 ? -1.362 5.338 10.531 1.00 93.75 121 VAL A C 1
ATOM 935 O O . VAL A 1 121 ? -1.572 5.949 9.483 1.00 93.75 121 VAL A O 1
ATOM 938 N N . ASN A 1 122 ? -0.137 5.115 11.007 1.00 96.19 122 ASN A N 1
ATOM 939 C CA . ASN A 1 122 ? 1.096 5.431 10.284 1.00 96.19 122 ASN A CA 1
ATOM 940 C C . ASN A 1 122 ? 2.228 4.488 10.721 1.00 96.19 122 ASN A C 1
ATOM 942 O O . ASN A 1 122 ? 3.156 4.881 11.427 1.00 96.19 122 ASN A O 1
ATOM 946 N N . GLU A 1 123 ? 2.121 3.225 10.325 1.00 96.44 123 GLU A N 1
ATOM 947 C CA . GLU A 1 123 ? 3.050 2.170 10.721 1.00 96.44 123 GLU A CA 1
ATOM 948 C C . GLU A 1 123 ? 4.145 1.988 9.675 1.00 96.44 123 GLU A C 1
ATOM 950 O O . GLU A 1 123 ? 3.863 1.642 8.525 1.00 96.44 123 GLU A O 1
ATOM 955 N N . LYS A 1 124 ? 5.410 2.169 10.067 1.00 96.25 124 LYS A N 1
ATOM 956 C CA . LYS A 1 124 ? 6.547 1.891 9.181 1.00 96.25 124 LYS A CA 1
ATOM 957 C C . LYS A 1 124 ? 6.714 0.389 8.993 1.00 96.25 124 LYS A C 1
ATOM 959 O O . LYS A 1 124 ? 6.786 -0.376 9.953 1.00 96.25 124 LYS A O 1
ATOM 964 N N . LEU A 1 125 ? 6.826 -0.028 7.741 1.00 95.31 125 LEU A N 1
ATOM 965 C CA . LEU A 1 125 ? 6.968 -1.424 7.365 1.00 95.31 125 LEU A CA 1
ATOM 966 C C . LEU A 1 125 ? 8.432 -1.848 7.302 1.00 95.31 125 LEU A C 1
ATOM 968 O O . LEU A 1 125 ? 9.338 -1.066 7.011 1.00 95.31 125 LEU A O 1
ATOM 972 N N . ARG A 1 126 ? 8.659 -3.137 7.547 1.00 94.31 126 ARG A N 1
ATOM 973 C CA . ARG A 1 126 ? 9.980 -3.764 7.451 1.00 94.31 126 ARG A CA 1
ATOM 974 C C . ARG A 1 126 ? 10.265 -4.191 6.014 1.00 94.31 126 ARG A C 1
ATOM 976 O O . ARG A 1 126 ? 9.335 -4.422 5.240 1.00 94.31 126 ARG A O 1
ATOM 983 N N . LYS A 1 127 ? 11.552 -4.379 5.697 1.00 92.94 127 LYS A N 1
ATOM 984 C CA . LYS A 1 127 ? 12.055 -4.930 4.424 1.00 92.94 127 LYS A CA 1
ATOM 985 C C . LYS A 1 127 ? 11.692 -6.408 4.254 1.00 92.94 127 LYS A C 1
ATOM 987 O O . LYS A 1 127 ? 12.555 -7.278 4.296 1.00 92.94 127 LYS A O 1
ATOM 992 N N . SER A 1 128 ? 10.410 -6.688 4.078 1.00 92.88 128 SER A N 1
ATOM 993 C CA . SER A 1 128 ? 9.868 -8.027 3.872 1.00 92.88 128 SER A CA 1
ATOM 994 C C . SER A 1 128 ? 8.793 -8.005 2.794 1.00 92.88 128 SER A C 1
ATOM 996 O O . SER A 1 128 ? 8.117 -6.989 2.589 1.00 92.88 128 SER A O 1
ATOM 998 N N . ALA A 1 129 ? 8.629 -9.143 2.123 1.00 92.62 129 ALA A N 1
ATOM 999 C CA . ALA A 1 129 ? 7.510 -9.377 1.225 1.00 92.62 129 ALA A CA 1
ATOM 1000 C C . ALA A 1 129 ? 6.215 -9.681 1.982 1.00 92.62 129 ALA A C 1
ATOM 1002 O O . ALA A 1 129 ? 5.141 -9.320 1.527 1.00 92.62 129 ALA A O 1
ATOM 1003 N N . THR A 1 130 ? 6.295 -10.318 3.152 1.00 93.38 130 THR A N 1
ATOM 1004 C CA . THR A 1 130 ? 5.131 -10.621 3.997 1.00 93.38 130 THR A CA 1
ATOM 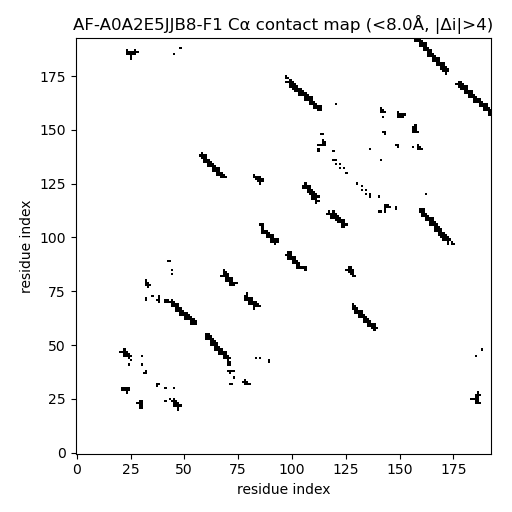1005 C C . THR A 1 130 ? 5.397 -10.184 5.428 1.00 93.38 130 THR A C 1
ATOM 1007 O O . THR A 1 130 ? 6.469 -10.451 5.973 1.00 93.38 130 THR A O 1
ATOM 1010 N N . GLN A 1 131 ? 4.432 -9.518 6.057 1.00 95.00 131 GLN A N 1
ATOM 1011 C CA . GLN A 1 131 ? 4.558 -9.084 7.446 1.00 95.00 131 GLN A CA 1
ATOM 1012 C C . GLN A 1 131 ? 3.208 -8.985 8.152 1.00 95.00 131 GLN A C 1
ATOM 1014 O O . GLN A 1 131 ? 2.189 -8.687 7.531 1.00 95.00 131 GLN A O 1
ATOM 1019 N N . LEU A 1 132 ? 3.220 -9.241 9.459 1.00 95.25 132 LEU A N 1
ATOM 1020 C CA . LEU A 1 132 ? 2.103 -8.956 10.350 1.00 95.25 132 LEU A CA 1
ATOM 1021 C C . LEU A 1 132 ? 2.291 -7.546 10.915 1.00 95.25 132 LEU A C 1
ATOM 1023 O O . LEU A 1 132 ? 3.328 -7.258 11.509 1.00 95.25 132 LEU A O 1
ATOM 1027 N N . VAL A 1 133 ? 1.296 -6.688 10.726 1.00 95.50 133 VAL A N 1
ATOM 1028 C CA . VAL A 1 133 ? 1.260 -5.328 11.266 1.00 95.50 133 VAL A CA 1
ATOM 1029 C C . VAL A 1 133 ? 0.134 -5.248 12.276 1.00 95.50 133 VAL A C 1
ATOM 1031 O O . VAL A 1 133 ? -1.002 -5.610 11.975 1.00 95.50 133 VAL A O 1
ATOM 1034 N N . THR A 1 134 ? 0.450 -4.775 13.474 1.00 95.75 134 THR A N 1
ATOM 1035 C CA . THR A 1 134 ? -0.524 -4.583 14.546 1.00 95.75 134 THR A CA 1
ATOM 1036 C C . THR A 1 134 ? -0.610 -3.112 14.899 1.00 95.75 134 THR A C 1
ATOM 1038 O O . THR A 1 134 ? 0.421 -2.497 15.147 1.00 95.75 134 THR A O 1
ATOM 1041 N N . PHE A 1 135 ? -1.818 -2.567 14.970 1.00 94.94 135 PHE A N 1
ATOM 1042 C CA . PHE A 1 135 ? -2.051 -1.182 15.379 1.00 94.94 135 PHE A CA 1
ATOM 1043 C C . PHE A 1 135 ? -3.359 -1.071 16.160 1.00 94.94 135 PHE A C 1
ATOM 1045 O O . PHE A 1 135 ? -4.202 -1.971 16.137 1.00 94.94 135 PHE A O 1
ATOM 1052 N N . SER A 1 136 ? -3.512 0.030 16.890 1.00 94.19 136 SER A N 1
ATOM 1053 C CA . SER A 1 136 ? -4.696 0.309 17.703 1.00 94.19 136 SER A CA 1
ATOM 1054 C C . SER A 1 136 ? -5.221 1.699 17.391 1.00 94.19 136 SER A C 1
ATOM 1056 O O . SER A 1 136 ? -4.444 2.637 17.254 1.00 94.19 136 SER A O 1
ATOM 1058 N N . VAL A 1 137 ? -6.539 1.835 17.325 1.00 92.19 137 VAL A N 1
ATOM 1059 C CA . VAL A 1 137 ? -7.227 3.115 17.121 1.00 92.19 13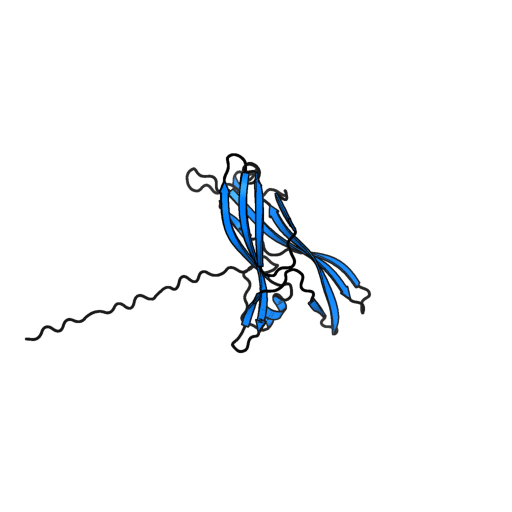7 VAL A CA 1
ATOM 1060 C C . VAL A 1 137 ? -8.272 3.301 18.210 1.00 92.19 137 VAL A C 1
ATOM 1062 O O . VAL A 1 137 ? -8.824 2.326 18.733 1.00 92.19 137 VAL A O 1
ATOM 1065 N N . LYS A 1 138 ? -8.559 4.550 18.577 1.00 90.94 138 LYS A N 1
ATOM 1066 C CA . LYS A 1 138 ? -9.636 4.830 19.527 1.00 90.94 138 LYS A CA 1
ATOM 1067 C C . LYS A 1 138 ? -10.975 4.557 18.855 1.00 90.94 138 LYS A C 1
ATOM 1069 O O . LYS A 1 138 ? -11.209 4.977 17.725 1.00 90.94 138 LYS A O 1
ATOM 1074 N N . LYS A 1 139 ? -11.882 3.901 19.574 1.00 87.38 139 LYS A N 1
ATOM 1075 C CA . LYS A 1 139 ? -13.240 3.622 19.097 1.00 87.38 139 LY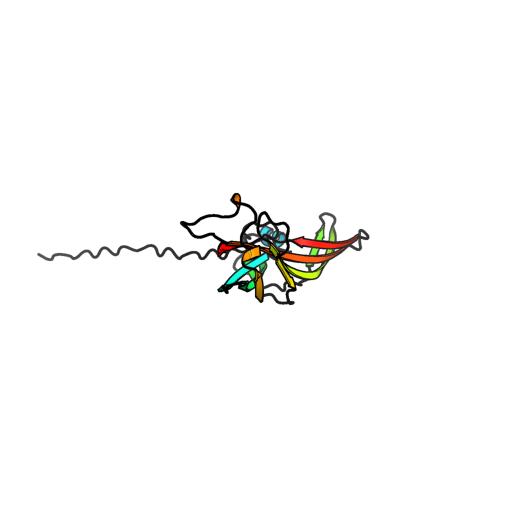S A CA 1
ATOM 1076 C C . LYS A 1 139 ? -13.982 4.912 18.729 1.00 87.38 139 LYS A C 1
ATOM 1078 O O . LYS A 1 139 ? -14.726 4.923 17.759 1.00 87.38 139 LYS A O 1
ATOM 1083 N N . SER A 1 140 ? -13.742 6.000 19.463 1.00 85.69 140 SER A N 1
ATOM 1084 C CA . SER A 1 140 ? -14.324 7.317 19.178 1.00 85.69 140 SER A CA 1
ATOM 1085 C C . SER A 1 140 ? -13.871 7.912 17.845 1.00 85.69 140 SER A C 1
ATOM 1087 O O . SER A 1 140 ? -14.656 8.604 17.217 1.00 85.69 140 SER A O 1
ATOM 1089 N N . ASP A 1 141 ? -12.634 7.642 17.413 1.00 85.56 141 ASP A N 1
ATOM 1090 C CA . ASP A 1 141 ? -12.114 8.143 16.135 1.00 85.56 141 ASP A CA 1
ATOM 1091 C C . ASP A 1 141 ? -12.720 7.373 14.944 1.00 85.56 141 ASP A C 1
ATOM 1093 O O . ASP A 1 141 ? -12.841 7.927 13.860 1.00 85.56 141 ASP A O 1
ATOM 1097 N N . LEU A 1 142 ? -13.134 6.112 15.144 1.00 80.19 142 LEU A N 1
ATOM 1098 C CA . LEU A 1 142 ? -13.751 5.261 14.113 1.00 80.19 142 LEU A CA 1
ATOM 1099 C C . LEU A 1 142 ? -15.237 5.533 13.866 1.00 80.19 142 LEU A C 1
ATOM 1101 O O . LEU A 1 142 ? -15.800 5.089 12.864 1.00 80.19 142 LEU A O 1
ATOM 1105 N N . LEU A 1 143 ? -15.892 6.207 14.805 1.00 74.44 143 LEU A N 1
ATOM 1106 C CA . LEU A 1 143 ? -17.261 6.660 14.641 1.00 74.44 143 LEU A CA 1
ATOM 1107 C C . LEU A 1 143 ? -17.175 7.959 13.838 1.00 74.44 143 LEU A C 1
ATOM 1109 O O . LEU A 1 143 ? -16.810 8.993 14.391 1.00 74.44 143 LEU A O 1
ATOM 1113 N N . GLY A 1 144 ? -17.432 7.872 12.528 1.00 61.78 144 GLY A N 1
ATOM 1114 C CA . GLY A 1 144 ? -17.447 9.019 11.618 1.00 61.78 144 GLY A CA 1
ATOM 1115 C C . GLY A 1 144 ? -18.137 10.236 12.244 1.00 61.78 144 GLY A C 1
ATOM 1116 O O . GLY A 1 144 ? -19.125 10.102 12.969 1.00 61.78 144 GLY A O 1
ATOM 1117 N N . SER A 1 145 ? -17.607 11.432 11.995 1.00 54.75 145 SER A N 1
ATOM 1118 C CA . SER A 1 145 ? -18.146 12.675 12.555 1.00 54.75 145 SER A CA 1
ATOM 1119 C C . SER A 1 145 ? -19.442 13.116 11.874 1.00 54.75 145 SER A C 1
ATOM 1121 O O . SER A 1 145 ? -20.094 14.037 12.365 1.00 54.75 145 SER A O 1
ATOM 1123 N N . THR A 1 146 ? -19.837 12.471 10.768 1.00 52.88 146 THR A N 1
ATOM 1124 C CA . THR A 1 146 ? -21.053 12.809 10.027 1.00 52.88 146 THR A CA 1
ATOM 1125 C C . THR A 1 146 ? -22.090 11.672 10.051 1.00 52.88 146 THR A C 1
ATOM 1127 O O . THR A 1 146 ? -21.731 10.493 10.006 1.00 52.88 146 THR A O 1
ATOM 1130 N N . PRO A 1 147 ? -23.400 11.990 10.091 1.00 51.19 147 PRO A N 1
ATOM 1131 C CA . PRO A 1 147 ? -24.475 10.995 10.000 1.00 51.19 147 PRO A CA 1
ATOM 1132 C C . PRO A 1 147 ? -24.470 10.166 8.702 1.00 51.19 147 PRO A C 1
ATOM 1134 O O . PRO A 1 147 ? -25.032 9.071 8.686 1.00 51.19 147 PRO A O 1
ATOM 1137 N N . ALA A 1 148 ? -23.842 10.670 7.631 1.00 50.28 148 ALA A N 1
ATOM 1138 C CA . ALA A 1 148 ? -23.750 10.002 6.332 1.00 50.28 148 ALA A CA 1
ATOM 1139 C C . ALA A 1 148 ? -22.752 8.825 6.326 1.00 50.28 148 ALA A C 1
ATOM 1141 O O . ALA A 1 148 ? -22.922 7.888 5.548 1.00 50.28 148 ALA A O 1
ATOM 1142 N N . ASP A 1 149 ? -21.770 8.830 7.234 1.00 49.00 149 ASP A N 1
ATOM 1143 C CA . ASP A 1 149 ? -20.737 7.786 7.332 1.00 49.00 149 ASP A CA 1
ATOM 1144 C C . ASP A 1 149 ? -21.162 6.610 8.225 1.00 49.00 149 ASP A C 1
ATOM 1146 O O . ASP A 1 149 ? -20.562 5.532 8.206 1.00 49.00 149 ASP A O 1
ATOM 1150 N N . THR A 1 150 ? -22.232 6.786 9.005 1.00 53.25 150 THR A N 1
ATOM 1151 C CA . THR A 1 150 ? -22.824 5.712 9.803 1.00 53.25 150 THR A CA 1
ATOM 1152 C C . THR A 1 150 ? -23.786 4.884 8.963 1.00 53.25 150 THR A C 1
ATOM 1154 O O . THR A 1 150 ? -24.997 5.101 8.979 1.00 53.25 150 THR A O 1
ATOM 1157 N N . VAL A 1 151 ? -23.264 3.871 8.271 1.00 54.31 151 VAL A N 1
ATOM 1158 C CA . VAL A 1 151 ? -24.112 2.777 7.786 1.00 54.31 151 VAL A CA 1
ATOM 1159 C C . VAL A 1 151 ? -24.695 2.078 9.016 1.00 54.31 151 VAL A C 1
ATOM 1161 O O . VAL A 1 151 ? -23.966 1.518 9.837 1.00 54.31 151 VAL A O 1
ATOM 1164 N N . ARG A 1 152 ? -26.016 2.156 9.176 1.00 54.06 152 ARG A N 1
ATOM 1165 C CA . ARG A 1 152 ? -26.750 1.415 10.203 1.00 54.06 152 ARG A CA 1
ATOM 1166 C C . ARG A 1 152 ? -27.149 0.059 9.640 1.00 54.06 152 ARG A C 1
ATOM 1168 O O . ARG A 1 152 ? -27.837 -0.008 8.626 1.00 54.06 152 ARG A O 1
ATOM 1175 N N . VAL A 1 153 ? -26.730 -1.013 10.305 1.00 53.19 153 VAL A N 1
ATOM 1176 C CA . VAL A 1 153 ? -27.253 -2.364 10.058 1.00 53.19 153 VAL A CA 1
ATOM 1177 C C . VAL A 1 153 ? -28.113 -2.713 11.268 1.00 53.19 153 VAL A C 1
ATOM 1179 O O . VAL A 1 153 ? -27.600 -3.098 12.319 1.00 53.19 153 VAL A O 1
ATOM 1182 N N . GLY A 1 154 ? -29.421 -2.469 11.151 1.00 58.47 154 GLY A N 1
ATOM 1183 C CA . GLY A 1 154 ? -30.325 -2.454 12.304 1.00 58.47 154 GLY A CA 1
ATOM 1184 C C . GLY A 1 154 ? -29.990 -1.305 13.264 1.00 58.47 154 GLY A C 1
ATOM 1185 O O . GLY A 1 154 ? -29.800 -0.168 12.834 1.00 58.47 154 GLY A O 1
ATOM 1186 N N . GLU A 1 155 ? -29.881 -1.598 14.561 1.00 53.09 155 GLU A N 1
ATOM 1187 C CA . GLU A 1 155 ? -29.506 -0.616 15.597 1.00 53.09 155 GLU A CA 1
ATOM 1188 C C . GLU A 1 155 ? -27.984 -0.402 15.721 1.00 53.09 155 GLU A C 1
ATOM 1190 O O . GLU A 1 155 ? -27.529 0.522 16.401 1.00 53.09 155 GLU A O 1
ATOM 1195 N N . ASN A 1 156 ? -27.176 -1.219 15.039 1.00 58.75 156 ASN A N 1
ATOM 1196 C CA . ASN A 1 156 ? -25.723 -1.198 15.174 1.00 58.75 156 ASN A CA 1
ATOM 1197 C C . ASN A 1 156 ? -25.075 -0.179 14.226 1.00 58.75 156 ASN A C 1
ATOM 1199 O O . ASN A 1 156 ? -25.357 -0.141 13.025 1.00 58.75 156 ASN A O 1
ATOM 1203 N N . ARG A 1 157 ? -24.162 0.636 14.772 1.00 65.19 157 ARG A N 1
ATOM 1204 C CA . ARG A 1 157 ? -23.284 1.521 13.993 1.00 65.19 157 ARG A CA 1
ATOM 1205 C C . ARG A 1 157 ? -22.118 0.712 13.431 1.00 65.19 157 ARG A C 1
ATOM 1207 O O . ARG A 1 157 ? -21.338 0.175 14.213 1.00 65.19 157 ARG A O 1
ATOM 1214 N N . VAL A 1 158 ? -21.984 0.675 12.107 1.00 68.00 158 VAL A N 1
ATOM 1215 C CA . VAL A 1 158 ? -20.802 0.113 11.441 1.00 68.00 158 VAL A CA 1
ATOM 1216 C C . VAL A 1 158 ? -19.657 1.117 11.542 1.00 68.00 158 VAL A C 1
ATOM 1218 O O . VAL A 1 158 ? -19.818 2.284 11.185 1.00 68.00 158 VAL A O 1
ATOM 1221 N N . MET A 1 159 ? -18.503 0.670 12.030 1.00 76.44 159 MET A N 1
ATOM 1222 C CA . MET A 1 159 ? -17.261 1.444 12.018 1.00 76.44 159 MET A CA 1
ATOM 1223 C C . MET A 1 159 ? -16.468 1.090 10.761 1.00 76.44 159 MET A C 1
ATOM 1225 O O . MET A 1 159 ? -16.417 -0.076 10.366 1.00 76.44 159 MET A O 1
ATOM 1229 N N . ALA A 1 160 ? -15.831 2.074 10.128 1.00 79.44 160 ALA A N 1
ATOM 1230 C CA . ALA A 1 160 ? -15.016 1.840 8.942 1.00 79.44 160 ALA A CA 1
ATOM 1231 C C . ALA A 1 160 ? -13.651 2.521 9.048 1.00 79.44 160 ALA A C 1
ATOM 1233 O O . ALA A 1 160 ? -13.547 3.636 9.544 1.00 79.44 160 ALA A O 1
ATOM 1234 N N . LEU A 1 161 ? -12.610 1.845 8.568 1.00 85.75 161 LEU A N 1
ATOM 1235 C CA . LEU A 1 161 ? -11.250 2.371 8.469 1.00 85.75 161 LEU A CA 1
ATOM 1236 C C . LEU A 1 161 ? -10.722 2.087 7.065 1.00 85.75 161 LEU A C 1
ATOM 1238 O O . LEU A 1 161 ? -10.682 0.928 6.648 1.00 85.75 161 LEU A O 1
ATOM 1242 N N . ASP A 1 162 ? -10.283 3.121 6.360 1.00 88.25 162 ASP A N 1
ATOM 1243 C CA . ASP A 1 162 ? -9.593 2.975 5.086 1.00 88.25 162 ASP A CA 1
ATOM 1244 C C . ASP A 1 162 ? -8.089 2.947 5.333 1.00 88.25 162 ASP A C 1
ATOM 1246 O O . ASP A 1 162 ? -7.530 3.863 5.932 1.00 88.25 162 ASP A O 1
ATOM 1250 N N . ILE A 1 163 ? -7.428 1.882 4.884 1.00 90.81 163 ILE A N 1
ATOM 1251 C CA . ILE A 1 163 ? -5.979 1.705 5.012 1.00 90.81 163 ILE A CA 1
ATOM 1252 C C . ILE A 1 163 ? -5.314 1.641 3.646 1.00 90.81 163 ILE A C 1
ATOM 1254 O O . ILE A 1 163 ? -5.867 1.064 2.714 1.00 90.81 163 ILE A O 1
ATOM 1258 N N . TRP A 1 164 ? -4.102 2.167 3.519 1.00 92.12 164 TRP A N 1
ATOM 1259 C CA . TRP A 1 164 ? -3.325 2.048 2.290 1.00 92.12 164 TRP A CA 1
ATOM 1260 C C . TRP A 1 164 ? -1.825 2.017 2.543 1.00 92.12 164 TRP A C 1
ATOM 1262 O O . TRP A 1 164 ? -1.342 2.411 3.603 1.00 92.12 164 TRP A O 1
ATOM 1272 N N . LEU A 1 165 ? -1.066 1.549 1.554 1.00 92.81 165 LEU A N 1
ATOM 1273 C CA . LEU A 1 165 ? 0.390 1.642 1.581 1.00 92.81 165 LEU A CA 1
ATOM 1274 C C . LEU A 1 165 ? 0.871 2.939 0.945 1.00 92.81 165 LEU A C 1
ATOM 1276 O O . LEU A 1 165 ? 0.363 3.368 -0.082 1.00 92.81 165 LEU A O 1
ATOM 1280 N N . SER A 1 166 ? 1.904 3.530 1.527 1.00 94.00 166 SER A N 1
ATOM 1281 C CA . SER A 1 166 ? 2.606 4.697 1.005 1.00 94.00 166 SER A CA 1
ATOM 1282 C C . SER A 1 166 ? 4.084 4.350 0.906 1.00 94.00 166 SER A C 1
ATOM 1284 O O . SER A 1 166 ? 4.706 4.019 1.915 1.00 94.00 166 SER A O 1
ATOM 1286 N N . LYS A 1 167 ? 4.663 4.446 -0.291 1.00 93.56 167 LYS A N 1
ATOM 1287 C CA . LYS A 1 167 ? 6.109 4.334 -0.504 1.00 93.56 167 LYS A CA 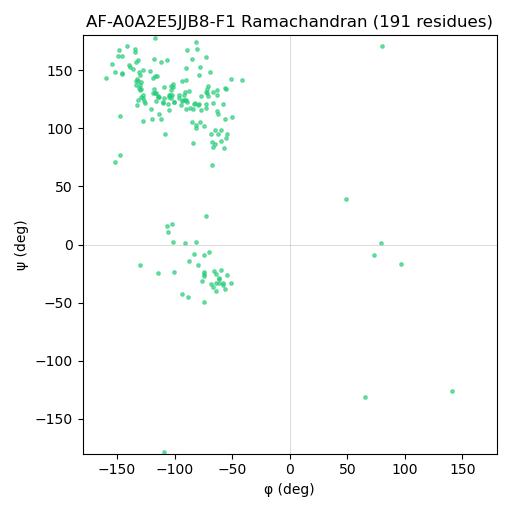1
ATOM 1288 C C . LYS A 1 167 ? 6.705 5.715 -0.726 1.00 93.56 167 LYS A C 1
ATOM 1290 O O . LYS A 1 167 ? 6.269 6.427 -1.621 1.00 93.56 167 LYS A O 1
ATOM 1295 N N . ARG A 1 168 ? 7.718 6.079 0.055 1.00 95.44 168 ARG A N 1
ATOM 1296 C CA . ARG A 1 168 ? 8.559 7.250 -0.209 1.00 95.44 168 ARG A CA 1
ATOM 1297 C C . ARG A 1 168 ? 9.767 6.803 -1.012 1.00 95.44 168 ARG A C 1
ATOM 1299 O O . ARG A 1 168 ? 10.491 5.902 -0.581 1.00 95.44 168 ARG A O 1
ATOM 1306 N N . MET A 1 169 ? 9.989 7.407 -2.168 1.00 94.56 169 MET A N 1
ATOM 1307 C CA . MET A 1 169 ? 10.925 6.903 -3.168 1.00 94.56 169 MET A CA 1
ATOM 1308 C C . MET A 1 169 ? 11.813 8.021 -3.681 1.00 94.56 169 MET A C 1
ATOM 1310 O O . MET A 1 169 ? 11.333 9.127 -3.873 1.00 94.56 169 MET A O 1
ATOM 1314 N N . ARG A 1 170 ? 13.095 7.726 -3.902 1.00 95.62 170 ARG A N 1
ATOM 1315 C CA . ARG A 1 170 ? 14.012 8.613 -4.623 1.00 95.62 170 ARG A CA 1
ATOM 1316 C C . ARG A 1 170 ? 14.080 8.168 -6.077 1.00 95.62 170 ARG A C 1
ATOM 1318 O O . ARG A 1 170 ? 14.357 6.993 -6.320 1.00 95.62 170 ARG A O 1
ATOM 1325 N N . LEU A 1 171 ? 13.836 9.082 -6.999 1.00 93.94 171 LEU A N 1
ATOM 1326 C CA . LEU A 1 171 ? 13.886 8.872 -8.438 1.00 93.94 171 LEU A CA 1
ATOM 1327 C C . LEU A 1 171 ? 15.096 9.627 -8.982 1.00 93.94 171 LEU A C 1
ATOM 1329 O O . LEU A 1 171 ? 15.190 10.828 -8.777 1.00 93.94 171 LEU A O 1
ATOM 1333 N N . VAL A 1 172 ? 16.019 8.929 -9.646 1.00 95.69 172 VAL A N 1
ATOM 1334 C CA . VAL A 1 172 ? 17.243 9.527 -10.199 1.00 95.69 172 VAL A CA 1
ATOM 1335 C C . VAL A 1 172 ? 17.365 9.177 -11.676 1.00 95.69 172 VAL A C 1
ATOM 1337 O O . VAL A 1 172 ? 17.408 7.997 -12.023 1.00 95.69 172 VAL A O 1
ATOM 1340 N N . ASN A 1 173 ? 17.470 10.188 -12.533 1.00 92.81 173 ASN A N 1
ATOM 1341 C CA . ASN A 1 173 ? 17.788 10.054 -13.951 1.00 92.81 173 ASN A CA 1
ATOM 1342 C C . ASN A 1 173 ? 18.975 10.969 -14.272 1.00 92.81 173 ASN A C 1
ATOM 1344 O O . ASN A 1 173 ? 18.853 12.193 -14.321 1.00 92.81 173 ASN A O 1
ATOM 1348 N N . THR A 1 174 ? 20.143 10.358 -14.465 1.00 89.06 174 THR A N 1
ATOM 1349 C CA . THR A 1 174 ? 21.403 11.078 -14.691 1.00 89.06 174 THR A CA 1
ATOM 1350 C C . THR A 1 174 ? 21.498 11.688 -16.084 1.00 89.06 174 THR A C 1
ATOM 1352 O O . THR A 1 174 ? 22.212 12.666 -16.249 1.00 89.06 174 THR A O 1
ATOM 1355 N N . ALA A 1 175 ? 20.786 11.142 -17.076 1.00 88.31 175 ALA A N 1
ATOM 1356 C CA . ALA A 1 175 ? 20.776 11.697 -18.429 1.00 88.31 175 ALA A CA 1
ATOM 1357 C C . ALA A 1 175 ? 20.067 13.061 -18.474 1.00 88.31 175 ALA A C 1
ATOM 1359 O O . ALA A 1 175 ? 20.487 13.952 -19.203 1.00 88.31 175 ALA A O 1
ATOM 1360 N N . ASN A 1 176 ? 19.041 13.234 -17.635 1.00 87.19 176 ASN A N 1
ATOM 1361 C CA . ASN A 1 176 ? 18.211 14.438 -17.583 1.00 87.19 176 ASN A CA 1
ATOM 1362 C C . ASN A 1 176 ? 18.493 15.332 -16.359 1.00 87.19 176 ASN A C 1
ATOM 1364 O O . ASN A 1 176 ? 17.708 16.236 -16.082 1.00 87.19 176 ASN A O 1
ATOM 1368 N N . ASN A 1 177 ? 19.573 15.082 -15.602 1.00 90.31 177 ASN A N 1
ATOM 1369 C CA . ASN A 1 177 ? 19.888 15.773 -14.338 1.00 90.31 177 ASN A CA 1
ATOM 1370 C C . ASN A 1 177 ? 18.697 15.847 -13.358 1.00 90.31 177 ASN A C 1
ATOM 1372 O O . ASN A 1 177 ? 18.476 16.859 -12.694 1.00 90.31 177 ASN A O 1
ATOM 1376 N N . TYR A 1 178 ? 17.921 14.768 -13.272 1.00 91.50 178 TYR A N 1
ATOM 1377 C CA . TYR A 1 178 ? 16.729 14.690 -12.437 1.00 91.50 178 TYR A CA 1
ATOM 1378 C C . TYR A 1 178 ? 16.994 13.850 -11.182 1.00 91.50 178 TYR A C 1
ATOM 1380 O O . TYR A 1 178 ? 17.470 12.716 -11.271 1.00 91.50 178 TYR A O 1
ATOM 1388 N N . ASP A 1 179 ? 16.660 14.404 -10.017 1.00 95.31 179 ASP A N 1
ATOM 1389 C CA . ASP A 1 179 ? 16.721 13.745 -8.711 1.00 95.31 179 ASP A CA 1
ATOM 1390 C C . ASP A 1 179 ? 15.594 14.290 -7.827 1.00 95.31 179 ASP A C 1
ATOM 1392 O O . ASP A 1 179 ? 15.614 15.456 -7.436 1.00 95.31 179 ASP A O 1
ATOM 1396 N N . ASP A 1 180 ? 14.594 13.460 -7.544 1.00 95.88 180 ASP A N 1
ATOM 1397 C CA . ASP A 1 180 ? 13.431 13.838 -6.740 1.00 95.88 180 ASP A CA 1
ATOM 1398 C C . ASP A 1 180 ? 13.115 12.779 -5.682 1.00 95.88 180 ASP A C 1
ATOM 1400 O O . ASP A 1 180 ? 13.468 11.601 -5.807 1.00 95.88 180 ASP A O 1
ATOM 1404 N N . VAL A 1 181 ? 12.418 13.193 -4.624 1.00 95.94 181 VAL A N 1
ATOM 1405 C CA . VAL A 1 181 ? 11.851 12.298 -3.620 1.00 95.94 181 VAL A CA 1
ATOM 1406 C C . VAL A 1 181 ? 10.338 12.463 -3.575 1.00 95.94 181 VAL A C 1
ATOM 1408 O O . VAL A 1 181 ? 9.818 13.412 -2.994 1.00 95.94 181 VAL A O 1
ATOM 1411 N N . SER A 1 182 ? 9.628 11.463 -4.083 1.00 92.62 182 SER A N 1
ATOM 1412 C CA . SER A 1 182 ? 8.174 11.495 -4.233 1.00 92.62 182 SER A CA 1
ATOM 1413 C C . SER A 1 182 ? 7.495 10.396 -3.404 1.00 92.62 182 SER A C 1
ATOM 1415 O O . SER A 1 182 ? 8.112 9.401 -3.004 1.00 92.62 182 SER A O 1
ATOM 1417 N N . ASN A 1 183 ? 6.203 10.577 -3.119 1.00 92.44 183 ASN A N 1
ATOM 1418 C CA . ASN A 1 183 ? 5.374 9.567 -2.462 1.00 92.44 183 ASN A CA 1
ATOM 1419 C C . ASN A 1 183 ? 4.467 8.870 -3.477 1.00 92.44 183 ASN A C 1
ATOM 1421 O O . ASN A 1 183 ? 3.760 9.518 -4.241 1.00 92.44 183 ASN A O 1
ATOM 1425 N N . VAL A 1 184 ? 4.436 7.545 -3.411 1.00 89.31 184 VAL A N 1
ATOM 1426 C CA . VAL A 1 184 ? 3.579 6.662 -4.198 1.00 89.31 184 VAL A CA 1
ATOM 1427 C C . VAL A 1 184 ? 2.566 6.032 -3.235 1.00 89.31 184 VAL A C 1
ATOM 1429 O O . VAL A 1 184 ? 2.930 5.208 -2.395 1.00 89.31 184 VAL A O 1
ATOM 1432 N N . ASN A 1 185 ? 1.303 6.459 -3.312 1.00 89.69 185 ASN A N 1
ATOM 1433 C CA . ASN A 1 185 ? 0.194 5.950 -2.500 1.00 89.69 185 ASN A CA 1
ATOM 1434 C C . ASN A 1 185 ? -0.594 4.876 -3.239 1.00 89.69 185 ASN A C 1
ATOM 1436 O O . ASN A 1 185 ? -1.054 5.115 -4.342 1.00 89.69 185 ASN A O 1
ATOM 1440 N N . TYR A 1 186 ? -0.796 3.730 -2.603 1.00 88.38 186 TYR A N 1
ATOM 1441 C CA . TYR A 1 186 ? -1.520 2.618 -3.190 1.00 88.38 186 TYR A CA 1
ATOM 1442 C C . TYR A 1 186 ? -3.019 2.700 -2.916 1.00 88.38 186 TYR A C 1
ATOM 1444 O O . TYR A 1 186 ? -3.467 3.417 -2.023 1.00 88.38 186 TYR A O 1
ATOM 1452 N N . GLY A 1 187 ? -3.786 1.882 -3.632 1.00 84.50 187 GLY A N 1
ATOM 1453 C CA . GLY A 1 187 ? -5.217 1.741 -3.448 1.00 84.50 187 GLY A CA 1
ATOM 1454 C C . GLY A 1 187 ? -5.624 1.373 -2.028 1.00 84.50 187 GLY A C 1
ATOM 1455 O O . GLY A 1 187 ? -5.056 0.440 -1.465 1.0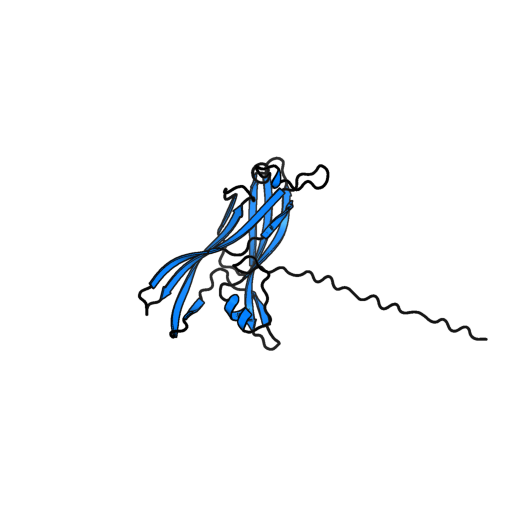0 84.50 187 GLY A O 1
ATOM 1456 N N . ALA A 1 188 ? -6.629 2.045 -1.462 1.00 86.88 188 ALA A N 1
ATOM 1457 C CA . ALA A 1 188 ? -7.056 1.804 -0.084 1.00 86.88 188 ALA A CA 1
ATOM 1458 C C . ALA A 1 188 ? -7.943 0.554 0.075 1.00 86.88 188 ALA A C 1
ATOM 1460 O O . ALA A 1 188 ? -8.764 0.247 -0.791 1.00 86.88 188 ALA A O 1
ATOM 1461 N N . PHE A 1 189 ? -7.827 -0.160 1.194 1.00 83.31 189 PHE A N 1
ATOM 1462 C CA . PHE A 1 189 ? -8.768 -1.190 1.641 1.00 83.31 189 PHE A CA 1
ATOM 1463 C C . PHE A 1 189 ? -9.663 -0.637 2.747 1.00 83.31 189 PHE A C 1
ATOM 1465 O O . PHE A 1 189 ? -9.154 -0.154 3.754 1.00 83.31 189 PHE A O 1
ATOM 1472 N N . ARG A 1 190 ? -10.982 -0.795 2.591 1.00 84.50 190 ARG A N 1
ATOM 1473 C CA . ARG A 1 190 ? -11.951 -0.476 3.641 1.00 84.50 190 ARG A CA 1
ATOM 1474 C C . ARG A 1 190 ? -12.147 -1.672 4.563 1.00 84.50 190 ARG A C 1
ATOM 1476 O O . ARG A 1 190 ? -12.631 -2.719 4.132 1.00 84.50 190 ARG A O 1
ATOM 1483 N N . ILE A 1 191 ? -11.799 -1.505 5.830 1.00 80.62 191 ILE A N 1
ATOM 1484 C CA . ILE A 1 191 ? -12.100 -2.439 6.914 1.00 80.62 191 ILE A CA 1
ATOM 1485 C C . ILE A 1 191 ? -13.423 -2.006 7.541 1.00 80.62 191 ILE A C 1
ATOM 1487 O O . ILE A 1 191 ? -13.557 -0.842 7.899 1.00 80.62 191 ILE A O 1
ATOM 1491 N N . ARG A 1 192 ? -14.385 -2.925 7.680 1.00 79.69 192 ARG A N 1
ATOM 1492 C CA . ARG A 1 192 ? -15.644 -2.700 8.410 1.00 79.69 192 ARG A CA 1
ATOM 1493 C C . ARG A 1 192 ? -15.631 -3.504 9.709 1.00 79.69 192 ARG A C 1
ATOM 1495 O O . ARG A 1 192 ? -15.221 -4.665 9.681 1.00 79.69 192 ARG A O 1
ATOM 1502 N N . ILE A 1 193 ? -16.048 -2.880 10.809 1.00 72.12 193 ILE A N 1
ATOM 1503 C CA . ILE A 1 193 ? -16.169 -3.469 12.151 1.00 72.12 193 ILE A CA 1
ATOM 1504 C C . ILE A 1 193 ? -17.596 -3.280 12.652 1.00 72.12 193 ILE A C 1
ATOM 1506 O O . ILE A 1 193 ? -18.137 -2.163 12.462 1.00 72.12 193 ILE A O 1
#